Protein AF-A0AAD8W1W8-F1 (afdb_monomer_lite)

Organism: Lolium multiflorum (NCBI:txid4521)

Radius of gyration: 32.07 Å; chains: 1; bounding box: 78×78×79 Å

Foldseek 3Di:
DDDDFQALVVDDPVVSVVCVVVVNDRQFAPDPVSPHGRHPDDDDDDDPPDDPPDDPPDDPPVDPDDPPVVVVVVVVVVVVLVVLLVLQVLLLVVLLVQLVVLCPDPPRDPLSVVLNVQSVVLCVCNVPDRDHPSSVVSHDPSSLCCSVPPGLVVQLVVCLQVQAQDLPLCSCVSQSSCCSSPVADDPVCLVSNLVRCLVVLLPCSSPVVNLRRHDPVSLVVSCVVRVLVVLLVLLLPQDDAPDDRPDCSLLSNLSCCVSDQLVSSVVSCVVSVVLVNNLVNLVCLCPDPPNRDDLVSSLVRLVVSVVSHDPNNCVDPVSVVSSVVSNVVSVVSD

Secondary structure (DSSP, 8-state):
-PPPTT-GGGS-HHHHHHHHHTTPPTTS-SSTTS-S--S--------TTS-TTTT------SSPPPPHHHHHHHHHHHHHHHHHHHHHHHHHHHHHHHHHHHHHSTT--HHHHHHHHHHHHHTTHHHH---TTHHHHTS-HHHHHHIIIIIIHHHHHHHHHH----S-TTTTTTTGGGHHHH-S--HHHHHHHHHHHGGGTT-HHHHTTHHHHS-HHHHHHHIIIIIHHHHHHHHHH----SS-----HHHHHHHHGGGS-HHHHHHHHHHTTHHHHHHHHHHHHHH-SSSPPPHHHHHHHHHHHHHHS-HHHHT-HHHHHHHHHHHHHHHTT-

InterPro domains:
  IPR000467 G-patch domain [PF01585] (11-54)
  IPR000467 G-patch domain [PS50174] (11-57)
  IPR000467 G-patch domain [SM00443] (9-55)
  IPR022783 GCF, C-terminal [PF07842] (135-275)
  IPR045211 TFP11/STIP/Ntr1 [PTHR23329] (135-332)

Structure (mmCIF, N/CA/C/O backbone):
data_AF-A0AAD8W1W8-F1
#
_entry.id   AF-A0AAD8W1W8-F1
#
loop_
_atom_site.group_PDB
_atom_site.id
_atom_site.type_symbol
_atom_site.label_atom_id
_atom_site.label_alt_id
_atom_site.label_comp_id
_atom_site.label_asym_id
_atom_site.label_entity_id
_atom_site.label_seq_id
_atom_site.pdbx_PDB_ins_code
_atom_site.Cartn_x
_atom_site.Cartn_y
_atom_site.Cartn_z
_atom_site.occupancy
_atom_site.B_iso_or_equiv
_atom_site.auth_seq_id
_atom_site.auth_comp_id
_atom_site.auth_asym_id
_atom_site.auth_atom_id
_atom_site.pdbx_PDB_model_num
ATOM 1 N N . MET A 1 1 ? -29.643 -64.148 -19.780 1.00 45.59 1 MET A N 1
ATOM 2 C CA . MET A 1 1 ? -29.013 -62.848 -20.108 1.00 45.59 1 MET A CA 1
ATOM 3 C C . MET A 1 1 ? -29.050 -61.986 -18.861 1.00 45.59 1 MET A C 1
ATOM 5 O O . MET A 1 1 ? -30.098 -61.942 -18.231 1.00 45.59 1 MET A O 1
ATOM 9 N N . ALA A 1 2 ? -27.932 -61.370 -18.471 1.00 57.25 2 ALA A N 1
ATOM 10 C CA . ALA A 1 2 ? -27.938 -60.380 -17.394 1.00 57.25 2 ALA A CA 1
ATOM 11 C C . ALA A 1 2 ? -28.713 -59.127 -17.854 1.00 57.25 2 ALA A C 1
ATOM 13 O O . ALA A 1 2 ? -28.626 -58.786 -19.038 1.00 57.25 2 ALA A O 1
ATOM 14 N N . PRO A 1 3 ? -29.494 -58.472 -16.977 1.00 61.59 3 PRO A N 1
ATOM 15 C CA . PRO A 1 3 ? -30.209 -57.252 -17.335 1.00 61.59 3 PRO A CA 1
ATOM 16 C C . PRO A 1 3 ? -29.218 -56.141 -17.704 1.00 61.59 3 PRO A C 1
ATOM 18 O O . PRO A 1 3 ? -28.138 -56.042 -17.119 1.00 61.59 3 PRO A O 1
ATOM 21 N N . LEU A 1 4 ? -29.580 -55.318 -18.690 1.00 65.75 4 LEU A N 1
ATOM 22 C CA . LEU A 1 4 ? -28.751 -54.194 -19.126 1.00 65.75 4 LEU A CA 1
ATOM 23 C C . LEU A 1 4 ? -28.575 -53.180 -17.976 1.00 65.75 4 LEU A C 1
ATOM 25 O O . LEU A 1 4 ? -29.521 -52.967 -17.209 1.00 65.75 4 LEU A O 1
ATOM 29 N N . PRO A 1 5 ? -27.399 -52.535 -17.850 1.00 65.88 5 PRO A N 1
ATOM 30 C CA . PRO A 1 5 ? -27.193 -51.447 -16.898 1.00 65.88 5 PRO A CA 1
ATOM 31 C C . PRO A 1 5 ? -28.292 -50.386 -17.033 1.00 65.88 5 PRO A C 1
ATOM 33 O O . PRO A 1 5 ? -28.647 -49.998 -18.145 1.00 65.88 5 PRO A O 1
ATOM 36 N N . GLY A 1 6 ? -28.843 -49.920 -15.909 1.00 67.06 6 GLY A N 1
ATOM 37 C CA . GLY A 1 6 ? -29.923 -48.925 -15.903 1.00 67.06 6 GLY A CA 1
ATOM 38 C C . GLY A 1 6 ? -31.293 -49.452 -16.329 1.00 67.06 6 GLY A C 1
ATOM 39 O O . GLY A 1 6 ? -32.194 -48.648 -16.574 1.00 67.06 6 GLY A O 1
ATOM 40 N N . SER A 1 7 ? -31.461 -50.775 -16.437 1.00 76.81 7 SER A N 1
ATOM 41 C CA . SER A 1 7 ? -32.761 -51.386 -16.712 1.00 76.81 7 SER A CA 1
ATOM 42 C C . SER A 1 7 ? -33.675 -51.338 -15.491 1.00 76.81 7 SER A C 1
ATOM 44 O O . SER A 1 7 ? -33.270 -51.696 -14.383 1.00 76.81 7 SER A O 1
ATOM 46 N N . LEU A 1 8 ? -34.947 -50.998 -15.696 1.00 71.69 8 LEU A N 1
ATOM 47 C CA . LEU A 1 8 ? -35.960 -51.036 -14.638 1.00 71.69 8 LEU A CA 1
ATOM 48 C C . LEU A 1 8 ? -36.212 -52.469 -14.141 1.00 71.69 8 LEU A C 1
ATOM 50 O O . LEU A 1 8 ? -36.622 -52.652 -12.997 1.00 71.69 8 LEU A O 1
ATOM 54 N N . ALA A 1 9 ? -35.893 -53.480 -14.957 1.00 72.50 9 ALA A N 1
ATOM 55 C CA . ALA A 1 9 ? -35.969 -54.891 -14.586 1.00 72.50 9 ALA A CA 1
ATOM 56 C C . ALA A 1 9 ? -34.935 -55.299 -13.520 1.00 72.50 9 ALA A C 1
ATOM 58 O O . ALA A 1 9 ? -35.095 -56.332 -12.875 1.00 72.50 9 ALA A O 1
ATOM 59 N N . SER A 1 10 ? -33.883 -54.497 -13.320 1.00 67.62 10 SER A N 1
ATOM 60 C CA . SER A 1 10 ? -32.868 -54.736 -12.284 1.00 67.62 10 SER A CA 1
ATOM 61 C C . SER A 1 10 ? -33.254 -54.192 -10.900 1.00 67.62 10 SER A C 1
ATOM 63 O O . SER A 1 10 ? -32.508 -54.364 -9.940 1.00 67.62 10 SER A O 1
ATOM 65 N N . THR A 1 11 ? -34.409 -53.527 -10.785 1.00 71.19 11 THR A N 1
ATOM 66 C CA . THR A 1 11 ? -34.832 -52.772 -9.597 1.00 71.19 11 THR A CA 1
ATOM 67 C C . THR A 1 11 ? -36.188 -53.264 -9.070 1.00 71.19 11 THR A C 1
ATOM 69 O O . THR A 1 11 ? -36.954 -53.904 -9.787 1.00 71.19 11 THR A O 1
ATOM 72 N N . SER A 1 12 ? -36.514 -52.989 -7.799 1.00 83.00 12 SER A N 1
ATOM 73 C CA . SER A 1 12 ? -37.796 -53.413 -7.221 1.00 83.00 12 SER A CA 1
ATOM 74 C C . SER A 1 12 ? -39.002 -52.782 -7.949 1.00 83.00 12 SER A C 1
ATOM 76 O O . SER A 1 12 ? -38.926 -51.626 -8.383 1.00 83.00 12 SER A O 1
ATOM 78 N N . PRO A 1 13 ? -40.155 -53.478 -8.041 1.00 81.19 13 PRO A N 1
ATOM 79 C CA . PRO A 1 13 ? -41.330 -52.984 -8.771 1.00 81.19 13 PRO A CA 1
ATOM 80 C C . PRO A 1 13 ? -41.844 -51.616 -8.294 1.00 81.19 13 PRO A C 1
ATOM 82 O O . PRO A 1 13 ? -42.336 -50.816 -9.090 1.00 81.19 13 PRO A O 1
ATOM 85 N N . ALA A 1 14 ? -41.711 -51.325 -6.995 1.00 83.56 14 ALA A N 1
ATOM 86 C CA . ALA A 1 14 ? -42.110 -50.046 -6.413 1.00 83.56 14 ALA A CA 1
ATOM 87 C C . ALA A 1 14 ? -41.225 -48.889 -6.905 1.00 83.56 14 ALA A C 1
ATOM 89 O O . ALA A 1 14 ? -41.734 -47.843 -7.312 1.00 83.56 14 ALA A O 1
ATOM 90 N N . VAL A 1 15 ? -39.907 -49.096 -6.920 1.00 80.31 15 VAL A N 1
ATOM 91 C CA . VAL A 1 15 ? -38.943 -48.088 -7.375 1.00 80.31 15 VAL A CA 1
ATOM 92 C C . VAL A 1 15 ? -39.029 -47.918 -8.892 1.00 80.31 15 VAL A C 1
ATOM 94 O O . VAL A 1 15 ? -39.027 -46.787 -9.368 1.00 80.31 15 VAL A O 1
ATOM 97 N N . ALA A 1 16 ? -39.233 -48.997 -9.652 1.00 82.31 16 ALA A N 1
ATOM 98 C CA . ALA A 1 16 ? -39.434 -48.910 -11.097 1.00 82.31 16 ALA A CA 1
ATOM 99 C C . ALA A 1 16 ? -40.644 -48.028 -11.468 1.00 82.31 16 ALA A C 1
ATOM 101 O O . ALA A 1 16 ? -40.552 -47.166 -12.343 1.00 82.31 16 ALA A O 1
ATOM 102 N N . LYS A 1 17 ? -41.759 -48.174 -10.741 1.00 84.31 17 LYS A N 1
ATOM 103 C CA . LYS A 1 17 ? -42.963 -47.348 -10.923 1.00 84.31 17 LYS A CA 1
ATOM 104 C C . LYS A 1 17 ? -42.733 -45.879 -10.548 1.00 84.31 17 LYS A C 1
ATOM 106 O O . LYS A 1 17 ? -43.315 -44.988 -11.165 1.00 84.31 17 LYS A O 1
ATOM 111 N N . MET A 1 18 ? -41.893 -45.615 -9.546 1.00 85.50 18 MET A N 1
ATOM 112 C CA . MET A 1 18 ? -41.498 -44.256 -9.163 1.00 85.50 18 MET A CA 1
ATOM 113 C C . MET A 1 18 ? -40.629 -43.600 -10.243 1.00 85.50 18 MET A C 1
ATOM 115 O O . MET A 1 18 ? -40.918 -42.480 -10.656 1.00 85.50 18 MET A O 1
ATOM 119 N N . LEU A 1 19 ? -39.633 -44.320 -10.762 1.00 83.62 19 LEU A N 1
ATOM 120 C CA . LEU A 1 19 ? -38.743 -43.843 -11.822 1.00 83.62 19 LEU A CA 1
ATOM 121 C C . LEU A 1 19 ? -39.506 -43.515 -13.112 1.00 83.62 19 LEU A C 1
ATOM 123 O O . LEU A 1 19 ? -39.277 -42.467 -13.713 1.00 83.62 19 LEU A O 1
ATOM 127 N N . GLN A 1 20 ? -40.486 -44.343 -13.488 1.00 82.38 20 GLN A N 1
ATOM 128 C CA . GLN A 1 20 ? -41.371 -44.061 -14.624 1.00 82.38 20 GLN A CA 1
ATOM 129 C C . GLN A 1 20 ? -42.159 -42.757 -14.446 1.00 82.38 20 GLN A C 1
ATOM 131 O O . GLN A 1 20 ? -42.267 -41.971 -15.385 1.00 82.38 20 GLN A O 1
ATOM 136 N N . LYS A 1 21 ? -42.670 -42.483 -13.237 1.00 85.75 21 LYS A N 1
ATOM 137 C CA . LYS A 1 21 ? -43.362 -41.214 -12.946 1.00 85.75 21 LYS A CA 1
ATOM 138 C C . LYS A 1 21 ? -42.443 -40.000 -13.061 1.00 85.75 21 LYS A C 1
ATOM 140 O O . LYS A 1 21 ? -42.920 -38.900 -13.309 1.00 85.75 21 LYS A O 1
ATOM 145 N N . TRP A 1 22 ? -41.145 -40.196 -12.863 1.00 78.12 22 TRP A N 1
ATOM 146 C CA . TRP A 1 22 ? -40.137 -39.138 -12.868 1.00 78.12 22 TRP A CA 1
ATOM 147 C C . TRP A 1 22 ? -39.445 -39.016 -14.231 1.00 78.12 22 TRP A C 1
ATOM 149 O O . TRP A 1 22 ? -38.371 -38.434 -14.337 1.00 78.12 22 TRP A O 1
ATOM 159 N N . SER A 1 23 ? -40.078 -39.541 -15.289 1.00 79.06 23 SER A N 1
ATOM 160 C CA . SER A 1 23 ? -39.589 -39.479 -16.673 1.00 79.06 23 SER A CA 1
ATOM 161 C C . SER A 1 23 ? -38.192 -40.082 -16.869 1.00 79.06 23 SER A C 1
ATOM 163 O O . SER A 1 23 ? -37.462 -39.689 -17.781 1.00 79.06 23 SER A O 1
ATOM 165 N N . PHE A 1 24 ? -37.809 -41.047 -16.026 1.00 81.06 24 PHE A N 1
ATOM 166 C CA . PHE A 1 24 ? -36.557 -41.778 -16.183 1.00 81.06 24 PHE A CA 1
ATOM 167 C C . PHE A 1 24 ? -36.562 -42.578 -17.490 1.00 81.06 24 PHE A C 1
ATOM 169 O O . PHE A 1 24 ? -37.506 -43.323 -17.767 1.00 81.06 24 PHE A O 1
ATOM 176 N N . LYS A 1 25 ? -35.491 -42.452 -18.279 1.00 79.50 25 LYS A N 1
ATOM 177 C CA . LYS A 1 25 ? -35.293 -43.252 -19.491 1.00 79.50 25 LYS A CA 1
ATOM 178 C C . LYS A 1 25 ? -34.458 -44.477 -19.152 1.00 79.50 25 LYS A C 1
ATOM 180 O O . LYS A 1 25 ? -33.366 -44.350 -18.601 1.00 79.50 25 LYS A O 1
ATOM 185 N N . GLU A 1 26 ? -34.966 -45.651 -19.495 1.00 78.31 26 GLU A N 1
ATOM 186 C CA . GLU A 1 26 ? -34.259 -46.907 -19.264 1.00 78.31 26 GLU A CA 1
ATOM 187 C C . GLU A 1 26 ? -32.882 -46.893 -19.951 1.00 78.31 26 GLU A C 1
ATOM 189 O O . GLU A 1 26 ? -32.761 -46.477 -21.103 1.00 78.31 26 GLU A O 1
ATOM 194 N N . GLY A 1 27 ? -31.834 -47.271 -19.214 1.00 76.00 27 GLY A N 1
ATOM 195 C CA . GLY A 1 27 ? -30.443 -47.192 -19.676 1.00 76.00 27 GLY A CA 1
ATOM 196 C C . GLY A 1 27 ? -29.768 -45.818 -19.533 1.00 76.00 27 GLY A C 1
ATOM 197 O O . GLY A 1 27 ? -28.600 -45.688 -19.892 1.00 76.00 27 GLY A O 1
ATOM 198 N N . SER A 1 28 ? -30.453 -44.801 -18.995 1.00 76.44 28 SER A N 1
ATOM 199 C CA . SER A 1 28 ? -29.848 -43.500 -18.653 1.00 76.44 28 SER A CA 1
ATOM 200 C C . SER A 1 28 ? -29.550 -43.381 -17.155 1.00 76.44 28 SER A C 1
ATOM 202 O O . SER A 1 28 ? -30.054 -44.155 -16.346 1.00 76.44 28 SER A O 1
ATOM 204 N N . GLY A 1 29 ? -28.705 -42.429 -16.762 1.00 78.62 29 GLY A N 1
ATOM 205 C CA . GLY A 1 29 ? -28.426 -42.152 -15.356 1.00 78.62 29 GLY A CA 1
ATOM 206 C C . GLY A 1 29 ? -29.363 -41.103 -14.752 1.00 78.62 29 GLY A C 1
ATOM 207 O O . GLY A 1 29 ? -29.927 -40.284 -15.466 1.00 78.62 29 GLY A O 1
ATOM 208 N N . LEU A 1 30 ? -29.475 -41.053 -13.422 1.00 78.12 30 LEU A N 1
ATOM 209 C CA . LEU A 1 30 ? -30.409 -40.172 -12.688 1.00 78.12 30 LEU A CA 1
ATOM 210 C C . LEU A 1 30 ? -30.087 -38.656 -12.722 1.00 78.12 30 LEU A C 1
ATOM 212 O O . LEU A 1 30 ? -30.707 -37.878 -12.002 1.00 78.12 30 LEU A O 1
ATOM 216 N N . GLY A 1 31 ? -29.115 -38.212 -13.522 1.00 71.25 31 GLY A N 1
ATOM 217 C CA . GLY A 1 31 ? -28.766 -36.794 -13.648 1.00 71.25 31 GLY A CA 1
ATOM 218 C C . GLY A 1 31 ? -29.717 -36.025 -14.575 1.00 71.25 31 GLY A C 1
ATOM 219 O O . GLY A 1 31 ? -30.350 -36.611 -15.447 1.00 71.25 31 GLY A O 1
ATOM 220 N N . ALA A 1 32 ? -29.771 -34.693 -14.449 1.00 68.25 32 ALA A N 1
ATOM 221 C CA . ALA A 1 32 ? -30.655 -33.820 -15.244 1.00 68.25 32 ALA A CA 1
ATOM 222 C C . ALA A 1 32 ? -30.501 -33.944 -16.781 1.00 68.25 32 ALA A C 1
ATOM 224 O O . ALA A 1 32 ? -31.397 -33.570 -17.531 1.00 68.25 32 ALA A O 1
ATOM 225 N N . ARG A 1 33 ? -29.363 -34.460 -17.255 1.00 70.56 33 ARG A N 1
ATOM 226 C CA . ARG A 1 33 ? -29.030 -34.750 -18.660 1.00 70.56 33 ARG A CA 1
ATOM 227 C C . ARG A 1 33 ? -28.783 -36.248 -18.910 1.00 70.56 33 ARG A C 1
ATOM 229 O O . ARG A 1 33 ? -28.186 -36.604 -19.919 1.00 70.56 33 ARG A O 1
ATOM 236 N N . GLY A 1 34 ? -29.193 -37.127 -17.995 1.00 72.25 34 GLY A N 1
ATOM 237 C CA . GLY A 1 34 ? -28.946 -38.570 -18.087 1.00 72.25 34 GLY A CA 1
ATOM 238 C C . GLY A 1 34 ? -27.555 -39.021 -17.618 1.00 72.25 34 GLY A C 1
ATOM 239 O O . GLY A 1 34 ? -27.188 -40.168 -17.847 1.00 72.25 34 GLY A O 1
ATOM 240 N N . GLN A 1 35 ? -26.777 -38.147 -16.968 1.00 72.50 35 GLN A N 1
ATOM 241 C CA . GLN A 1 35 ? -25.350 -38.341 -16.648 1.00 72.50 35 GLN A CA 1
ATOM 242 C C . GLN A 1 35 ? -25.048 -39.131 -15.356 1.00 72.50 35 GLN A C 1
ATOM 244 O O . GLN A 1 35 ? -23.919 -39.126 -14.877 1.00 72.50 35 GLN A O 1
ATOM 249 N N . GLY A 1 36 ? -26.052 -39.750 -14.736 1.00 71.94 36 GLY A N 1
ATOM 250 C CA . GLY A 1 36 ? -25.865 -40.533 -13.504 1.00 71.94 36 GLY A CA 1
ATOM 251 C C . GLY A 1 36 ? -25.223 -41.909 -13.737 1.00 71.94 36 GLY A C 1
ATOM 252 O O . GLY A 1 36 ? -25.147 -42.394 -14.861 1.00 71.94 36 GLY A O 1
ATOM 253 N N . ILE A 1 37 ? -24.794 -42.564 -12.657 1.00 68.38 37 ILE A N 1
ATOM 254 C CA . ILE A 1 37 ? -24.179 -43.897 -12.708 1.00 68.38 37 ILE A CA 1
ATOM 255 C C . ILE A 1 37 ? -25.241 -44.940 -13.083 1.00 68.38 37 ILE A C 1
ATOM 257 O O . ILE A 1 37 ? -26.233 -45.111 -12.379 1.00 68.38 37 ILE A O 1
ATOM 261 N N . VAL A 1 38 ? -25.023 -45.623 -14.205 1.00 70.69 38 VAL A N 1
ATOM 262 C CA . VAL A 1 38 ? -25.969 -46.591 -14.791 1.00 70.69 38 VAL A CA 1
ATOM 263 C C . VAL A 1 38 ? -25.606 -48.036 -14.421 1.00 70.69 38 VAL A C 1
ATOM 265 O O . VAL A 1 38 ? -26.474 -48.899 -14.283 1.00 70.69 38 VAL A O 1
ATOM 268 N N . ALA A 1 39 ? -24.312 -48.304 -14.244 1.00 68.94 39 ALA A N 1
ATOM 269 C CA . ALA A 1 39 ? -23.793 -49.600 -13.834 1.00 68.94 39 ALA A CA 1
ATOM 270 C C . ALA A 1 39 ? -23.542 -49.617 -12.315 1.00 68.94 39 ALA A C 1
ATOM 272 O O . ALA A 1 39 ? -22.957 -48.664 -11.802 1.00 68.94 39 ALA A O 1
ATOM 273 N N . PRO A 1 40 ? -23.935 -50.678 -11.588 1.00 63.75 40 PRO A N 1
ATOM 274 C CA . PRO A 1 40 ? -23.619 -50.812 -10.170 1.00 63.75 40 PRO A CA 1
ATOM 275 C C . PRO A 1 40 ? -22.112 -50.688 -9.933 1.00 63.75 40 PRO A C 1
ATOM 277 O O . PRO A 1 40 ? -21.320 -51.316 -10.641 1.00 63.75 40 PRO A O 1
ATOM 280 N N . VAL A 1 41 ? -21.723 -49.890 -8.937 1.00 61.03 41 VAL A N 1
ATOM 281 C CA . VAL A 1 41 ? -20.317 -49.744 -8.548 1.00 61.03 41 VAL A CA 1
ATOM 282 C C . VAL A 1 41 ? -19.831 -51.095 -8.041 1.00 61.03 41 VAL A C 1
ATOM 284 O O . VAL A 1 41 ? -20.339 -51.612 -7.046 1.00 61.03 41 VAL A O 1
ATOM 287 N N . GLN A 1 42 ? -18.876 -51.685 -8.754 1.00 58.56 42 GLN A N 1
ATOM 288 C CA . GLN A 1 42 ? -18.268 -52.938 -8.333 1.00 58.56 42 GLN A CA 1
ATOM 289 C C . GLN A 1 42 ? -17.290 -52.644 -7.191 1.00 58.56 42 GLN A C 1
ATOM 291 O O . GLN A 1 42 ? -16.418 -51.787 -7.359 1.00 58.56 42 GLN A O 1
ATOM 296 N N . PRO A 1 43 ? -17.419 -53.310 -6.031 1.00 53.00 43 PRO A N 1
ATOM 297 C CA . PRO A 1 43 ? -16.464 -53.145 -4.951 1.00 53.00 43 PRO A CA 1
ATOM 298 C C . PRO A 1 43 ? -15.110 -53.713 -5.386 1.00 53.00 43 PRO A C 1
ATOM 300 O O . PRO A 1 43 ? -14.965 -54.914 -5.612 1.00 53.00 43 PRO A O 1
ATOM 303 N N . THR A 1 44 ? -14.107 -52.847 -5.502 1.00 55.00 44 THR A N 1
ATOM 304 C CA . THR A 1 44 ? -12.720 -53.269 -5.706 1.00 55.00 44 THR A CA 1
ATOM 305 C C . THR A 1 44 ? -12.172 -53.769 -4.375 1.00 55.00 44 THR A C 1
ATOM 307 O O . THR A 1 44 ? -12.056 -52.999 -3.422 1.00 55.00 44 THR A O 1
ATOM 310 N N . LEU A 1 45 ? -11.834 -55.057 -4.296 1.00 52.97 45 LEU A N 1
ATOM 311 C CA . LEU A 1 45 ? -11.128 -55.606 -3.139 1.00 52.97 45 LEU A CA 1
ATOM 312 C C . LEU A 1 45 ? -9.726 -54.991 -3.079 1.00 52.97 45 LEU A C 1
ATOM 314 O O . LEU A 1 45 ? -8.900 -55.221 -3.962 1.00 52.97 45 LEU A O 1
ATOM 318 N N . LEU A 1 46 ? -9.467 -54.199 -2.041 1.00 54.12 46 LEU A N 1
ATOM 319 C CA . LEU A 1 46 ? -8.120 -53.739 -1.716 1.00 54.12 46 LEU A CA 1
ATOM 320 C C . LEU A 1 46 ? -7.335 -54.868 -1.032 1.00 54.12 46 LEU A C 1
ATOM 322 O O . LEU A 1 46 ? -7.913 -55.789 -0.452 1.00 54.12 46 LEU A O 1
ATOM 326 N N . HIS A 1 47 ? -6.005 -54.805 -1.133 1.00 54.59 47 HIS A N 1
ATOM 327 C CA . HIS A 1 47 ? -5.093 -55.800 -0.567 1.00 54.59 47 HIS A CA 1
ATOM 328 C C . HIS A 1 47 ? -5.381 -55.995 0.941 1.00 54.59 47 HIS A C 1
ATOM 330 O O . HIS A 1 47 ? -5.503 -55.004 1.662 1.00 54.59 47 HIS A O 1
ATOM 336 N N . PRO A 1 48 ? -5.479 -57.238 1.451 1.00 55.66 48 PRO A N 1
ATOM 337 C CA . PRO A 1 48 ? -6.069 -57.531 2.767 1.00 55.66 48 PRO A CA 1
ATOM 338 C C . PRO A 1 48 ? -5.311 -56.975 3.987 1.00 55.66 48 PRO A C 1
ATOM 340 O O . PRO A 1 48 ? -5.806 -57.069 5.105 1.00 55.66 48 PRO A O 1
ATOM 343 N N . THR A 1 49 ? -4.118 -56.410 3.804 1.00 56.31 49 THR A N 1
ATOM 344 C CA . THR A 1 49 ? -3.216 -55.965 4.881 1.00 56.31 49 THR A CA 1
ATOM 345 C C . THR A 1 49 ? -3.039 -54.448 4.954 1.00 56.31 49 THR A C 1
ATOM 347 O O . THR A 1 49 ? -2.202 -53.963 5.715 1.00 56.31 49 THR A O 1
ATOM 350 N N . THR A 1 50 ? -3.800 -53.681 4.175 1.00 59.91 50 THR A N 1
ATOM 351 C CA . THR A 1 50 ? -3.593 -52.240 4.009 1.00 59.91 50 THR A CA 1
ATOM 352 C C . THR A 1 50 ? -4.793 -51.470 4.565 1.00 59.91 50 THR A C 1
ATOM 354 O O . THR A 1 50 ? -5.928 -51.695 4.156 1.00 59.91 50 THR A O 1
ATOM 357 N N . GLY A 1 51 ? -4.552 -50.601 5.555 1.00 55.75 51 GLY A N 1
ATOM 358 C CA . GLY A 1 51 ? -5.602 -49.824 6.222 1.00 55.75 51 GLY A CA 1
ATOM 359 C C . GLY A 1 51 ? -6.289 -48.828 5.283 1.00 55.75 51 GLY A C 1
ATOM 360 O O . GLY A 1 51 ? -5.693 -48.387 4.304 1.00 55.75 51 GLY A O 1
ATOM 361 N N . ILE A 1 52 ? -7.521 -48.435 5.624 1.00 56.12 52 ILE A N 1
ATOM 362 C CA . ILE A 1 52 ? -8.440 -47.624 4.794 1.00 56.12 52 ILE A CA 1
ATOM 363 C C . ILE A 1 52 ? -7.843 -46.269 4.332 1.00 56.12 52 ILE A C 1
ATOM 365 O O . ILE A 1 52 ? -8.356 -45.682 3.390 1.00 56.12 52 ILE A O 1
ATOM 369 N N . GLY A 1 53 ? -6.733 -45.798 4.916 1.00 50.56 53 GLY A N 1
ATOM 370 C CA . GLY A 1 53 ? -6.051 -44.552 4.529 1.00 50.56 53 GLY A CA 1
ATOM 371 C C . GLY A 1 53 ? -4.717 -44.696 3.778 1.00 50.56 53 GLY A C 1
ATOM 372 O O . GLY A 1 53 ? -4.098 -43.683 3.461 1.00 50.56 53 GLY A O 1
ATOM 373 N N . TYR A 1 54 ? -4.217 -45.907 3.506 1.00 40.25 54 TYR A N 1
ATOM 374 C CA . TYR A 1 54 ? -2.918 -46.067 2.838 1.00 40.25 54 TYR A CA 1
ATOM 375 C C . TYR A 1 54 ? -3.106 -46.124 1.318 1.00 40.25 54 TYR A C 1
ATOM 377 O O . TYR A 1 54 ? -3.387 -47.172 0.740 1.00 40.25 54 TYR A O 1
ATOM 385 N N . GLY A 1 55 ? -2.951 -44.961 0.681 1.00 49.09 55 GLY A N 1
ATOM 386 C CA . GLY A 1 55 ? -2.969 -44.818 -0.774 1.00 49.09 55 GLY A CA 1
ATOM 387 C C . GLY A 1 55 ? -4.311 -44.393 -1.367 1.00 49.09 55 GLY A C 1
ATOM 388 O O . GLY A 1 55 ? -4.645 -44.858 -2.457 1.00 49.09 55 GLY A O 1
ATOM 389 N N . GLU A 1 56 ? -5.063 -43.505 -0.702 1.00 46.12 56 GLU A N 1
ATOM 390 C CA . GLU A 1 56 ? -6.177 -42.787 -1.339 1.00 46.12 56 GLU A CA 1
ATOM 391 C C . GLU A 1 56 ? -5.659 -42.011 -2.563 1.00 46.12 56 GLU A C 1
ATOM 393 O O . GLU A 1 56 ? -5.258 -40.852 -2.491 1.00 46.12 56 GLU A O 1
ATOM 398 N N . ARG A 1 57 ? -5.692 -42.650 -3.736 1.00 47.66 57 ARG A N 1
ATOM 399 C CA . ARG A 1 57 ? -6.021 -41.910 -4.949 1.00 47.66 57 ARG A CA 1
ATOM 400 C C . ARG A 1 57 ? -7.455 -41.449 -4.751 1.00 47.66 57 ARG A C 1
ATOM 402 O O . ARG A 1 57 ? -8.341 -42.279 -4.544 1.00 47.66 57 ARG A O 1
ATOM 409 N N . SER A 1 58 ? -7.645 -40.135 -4.761 1.00 46.91 58 SER A N 1
ATOM 410 C CA . SER A 1 58 ? -8.950 -39.487 -4.749 1.00 46.91 58 SER A CA 1
ATOM 411 C C . SER A 1 58 ? -9.908 -40.239 -5.673 1.00 46.91 58 SER A C 1
ATOM 413 O O . SER A 1 58 ? -9.565 -40.566 -6.812 1.00 46.91 58 SER A O 1
ATOM 415 N N . TYR A 1 59 ? -11.102 -40.558 -5.169 1.00 51.22 59 TYR A N 1
ATOM 416 C CA . TYR A 1 59 ? -12.161 -41.146 -5.982 1.00 51.22 59 TYR A CA 1
ATOM 417 C C . TYR A 1 59 ? -12.370 -40.268 -7.219 1.00 51.22 59 TYR A C 1
ATOM 419 O O . TYR A 1 59 ? -12.820 -39.128 -7.106 1.00 51.22 59 TYR A O 1
ATOM 427 N N . GLN A 1 60 ? -12.036 -40.798 -8.396 1.00 45.75 60 GLN A N 1
ATOM 428 C CA . GLN A 1 60 ? -12.196 -40.102 -9.665 1.00 45.75 60 GLN A CA 1
ATOM 429 C C . GLN A 1 60 ? -13.689 -40.105 -10.018 1.00 45.75 60 GLN A C 1
ATOM 431 O O . GLN A 1 60 ? -14.206 -40.980 -10.706 1.00 45.75 60 GLN A O 1
ATOM 436 N N . ASN A 1 61 ? -14.412 -39.135 -9.472 1.00 53.34 61 ASN A N 1
ATOM 437 C CA . ASN A 1 61 ? -15.864 -38.962 -9.550 1.00 53.34 61 ASN A CA 1
ATOM 438 C C . ASN A 1 61 ? -16.364 -38.490 -10.933 1.00 53.34 61 ASN A C 1
ATOM 440 O O . ASN A 1 61 ? -17.498 -38.032 -11.052 1.00 53.34 61 ASN A O 1
ATOM 444 N N . GLY A 1 62 ? -15.538 -38.587 -11.984 1.00 52.56 62 GLY A N 1
ATOM 445 C CA . GLY A 1 62 ? -15.869 -38.151 -13.347 1.00 52.56 62 GLY A CA 1
ATOM 446 C C . GLY A 1 62 ? -16.092 -36.640 -13.493 1.00 52.56 62 GLY A C 1
ATOM 447 O O . GLY A 1 62 ? -16.405 -36.169 -14.584 1.00 52.56 62 GLY A O 1
ATOM 448 N N . LEU A 1 63 ? -15.928 -35.879 -12.409 1.00 48.66 63 LEU A N 1
ATOM 449 C CA . LEU A 1 63 ? -15.848 -34.428 -12.426 1.00 48.66 63 LEU A CA 1
ATOM 450 C C . LEU A 1 63 ? -14.394 -34.050 -12.734 1.00 48.66 63 LEU A C 1
ATOM 452 O O . LEU A 1 63 ? -13.484 -34.722 -12.243 1.00 48.66 63 LEU A O 1
ATOM 456 N N . PRO A 1 64 ? -14.148 -33.016 -13.554 1.00 52.84 64 PRO A N 1
ATOM 457 C CA . PRO A 1 64 ? -12.791 -32.534 -13.757 1.00 52.84 64 PRO A CA 1
ATOM 458 C C . PRO A 1 64 ? -12.200 -32.139 -12.400 1.00 52.84 64 PRO A C 1
ATOM 460 O O . PRO A 1 64 ? -12.854 -31.430 -11.627 1.00 52.84 64 PRO A O 1
ATOM 463 N N . ASP A 1 65 ? -10.976 -32.597 -12.115 1.00 58.41 65 ASP A N 1
ATOM 464 C CA . ASP A 1 65 ? -10.193 -32.065 -11.000 1.00 58.41 65 ASP A CA 1
ATOM 465 C C . ASP A 1 65 ? -10.188 -30.540 -11.120 1.00 58.41 65 ASP A C 1
ATOM 467 O O . ASP A 1 65 ? -9.999 -29.990 -12.213 1.00 58.41 65 ASP A O 1
ATOM 471 N N . LYS A 1 66 ? -10.465 -29.843 -10.012 1.00 53.84 66 LYS A N 1
ATOM 472 C CA . LYS A 1 66 ? -10.440 -28.376 -10.009 1.00 53.84 66 LYS A CA 1
ATOM 473 C C . LYS A 1 66 ? -9.069 -27.942 -10.525 1.00 53.84 66 LYS A C 1
ATOM 475 O O . LYS A 1 66 ? -8.049 -28.430 -10.044 1.00 53.84 66 LYS A O 1
ATOM 480 N N . THR A 1 67 ? -9.047 -27.049 -11.511 1.00 56.31 67 THR A N 1
ATOM 481 C CA . THR A 1 67 ? -7.794 -26.563 -12.092 1.00 56.31 67 THR A CA 1
ATOM 482 C C . THR A 1 67 ? -6.902 -25.957 -10.996 1.00 56.31 67 THR A C 1
ATOM 484 O O . THR A 1 67 ? -7.429 -25.330 -10.071 1.00 56.31 67 THR A O 1
ATOM 487 N N . PRO A 1 68 ? -5.563 -26.096 -11.083 1.00 64.25 68 PRO A N 1
ATOM 488 C CA . PRO A 1 68 ? -4.633 -25.597 -10.061 1.00 64.25 68 PRO A CA 1
ATOM 489 C C . PRO A 1 68 ? -4.844 -24.119 -9.692 1.00 64.25 68 PRO A C 1
ATOM 491 O O . PRO A 1 68 ? -4.740 -23.754 -8.525 1.00 64.25 68 PRO A O 1
ATOM 494 N N . VAL A 1 69 ? -5.236 -23.290 -10.669 1.00 63.94 69 VAL A N 1
ATOM 495 C CA . VAL A 1 69 ? -5.558 -21.862 -10.491 1.00 63.94 69 VAL A CA 1
ATOM 496 C C . VAL A 1 69 ? -6.713 -21.652 -9.507 1.00 63.94 69 VAL A C 1
ATOM 498 O O . VAL A 1 69 ? -6.616 -20.826 -8.606 1.00 63.94 69 VAL A O 1
ATOM 501 N N . VAL A 1 70 ? -7.783 -22.447 -9.614 1.00 70.88 70 VAL A N 1
ATOM 502 C CA . VAL A 1 70 ? -8.947 -22.340 -8.722 1.00 70.88 70 VAL A CA 1
ATOM 503 C C . VAL A 1 70 ? -8.557 -22.726 -7.297 1.00 70.88 70 VAL A C 1
ATOM 505 O O . VAL A 1 70 ? -8.986 -22.080 -6.346 1.00 70.88 70 VAL A O 1
ATOM 508 N N . GLN A 1 71 ? -7.728 -23.757 -7.124 1.00 75.56 71 GLN A N 1
ATOM 509 C CA . GLN A 1 71 ? -7.273 -24.176 -5.797 1.00 75.56 71 GLN A CA 1
ATOM 510 C C . GLN A 1 71 ? -6.417 -23.102 -5.111 1.00 75.56 71 GLN A C 1
ATOM 512 O O . GLN A 1 71 ? -6.555 -22.896 -3.905 1.00 75.56 71 GLN A O 1
ATOM 517 N N . GLU A 1 72 ? -5.576 -22.407 -5.875 1.00 80.31 72 GLU A N 1
ATOM 518 C CA . GLU A 1 72 ? -4.719 -21.344 -5.357 1.00 80.31 72 GLU A CA 1
ATOM 519 C C . GLU A 1 72 ? -5.502 -20.081 -4.989 1.00 80.31 72 GLU A C 1
ATOM 521 O O . GLU A 1 72 ? -5.317 -19.528 -3.907 1.00 80.31 72 GLU A O 1
ATOM 526 N N . GLU A 1 73 ? -6.470 -19.679 -5.817 1.00 83.81 73 GLU A N 1
ATOM 527 C CA . GLU A 1 73 ? -7.389 -18.587 -5.479 1.00 83.81 73 GLU A CA 1
ATOM 528 C C . GLU A 1 73 ? -8.189 -18.876 -4.202 1.00 83.81 73 GLU A C 1
ATOM 530 O O . GLU A 1 73 ? -8.376 -17.986 -3.368 1.00 83.81 73 GLU A O 1
ATOM 535 N N . TRP A 1 74 ? -8.654 -20.118 -4.027 1.00 81.50 74 TRP A N 1
ATOM 536 C CA . TRP A 1 74 ? -9.326 -20.539 -2.797 1.00 81.50 74 TRP A CA 1
ATOM 537 C C . TRP A 1 74 ? -8.399 -20.458 -1.586 1.00 81.50 74 TRP A C 1
ATOM 539 O O . TRP A 1 74 ? -8.807 -19.898 -0.570 1.00 81.50 74 TRP A O 1
ATOM 549 N N . ARG A 1 75 ? -7.161 -20.961 -1.692 1.00 84.25 75 ARG A N 1
ATOM 550 C CA . ARG A 1 75 ? -6.152 -20.845 -0.626 1.00 84.25 75 ARG A CA 1
ATOM 551 C C . ARG A 1 75 ? -5.923 -19.392 -0.231 1.00 84.25 75 ARG A C 1
ATOM 553 O O . ARG A 1 75 ? -6.099 -19.058 0.937 1.00 84.25 75 ARG A O 1
ATOM 560 N N . ARG A 1 76 ? -5.657 -18.522 -1.210 1.00 86.31 76 ARG A N 1
ATOM 561 C CA . ARG A 1 76 ? -5.436 -17.088 -0.988 1.00 86.31 76 ARG A CA 1
ATOM 562 C C . ARG A 1 76 ? -6.608 -16.436 -0.256 1.00 86.31 76 ARG A C 1
ATOM 564 O O . ARG A 1 76 ? -6.406 -15.664 0.673 1.00 86.31 76 ARG A O 1
ATOM 571 N N . ARG A 1 77 ? -7.845 -16.758 -0.650 1.00 86.56 77 ARG A N 1
ATOM 572 C CA . ARG A 1 77 ? -9.053 -16.252 0.024 1.00 86.56 77 ARG A CA 1
ATOM 573 C C . ARG A 1 77 ? -9.176 -16.764 1.456 1.00 86.56 77 ARG A C 1
ATOM 575 O O . ARG A 1 77 ? -9.542 -15.994 2.334 1.00 86.56 77 ARG A O 1
ATOM 582 N N . CYS A 1 78 ? -8.893 -18.042 1.701 1.00 86.56 78 CYS A N 1
ATOM 583 C CA . CYS A 1 78 ? -8.929 -18.609 3.049 1.00 86.56 78 CYS A CA 1
ATOM 584 C C . CYS A 1 78 ? -7.880 -17.969 3.966 1.00 86.56 78 CYS A C 1
ATOM 586 O O . CYS A 1 78 ? -8.196 -17.645 5.108 1.00 86.56 78 CYS A O 1
ATOM 588 N N . GLU A 1 79 ? -6.663 -17.763 3.468 1.00 89.31 79 GLU A N 1
ATOM 589 C CA . GLU A 1 79 ? -5.595 -17.083 4.205 1.00 89.31 79 GLU A CA 1
ATOM 590 C C . GLU A 1 79 ? -5.963 -15.634 4.522 1.00 89.31 79 GLU A C 1
ATOM 592 O O . GLU A 1 79 ? -5.794 -15.196 5.657 1.00 89.31 79 GLU A O 1
ATOM 597 N N . GLU A 1 80 ? -6.526 -14.911 3.555 1.00 88.25 80 GLU A N 1
ATOM 598 C CA . GLU A 1 80 ? -6.972 -13.533 3.756 1.00 88.25 80 GLU A CA 1
ATOM 599 C C . GLU A 1 80 ? -8.078 -13.440 4.811 1.00 88.25 80 GLU A C 1
ATOM 601 O O . GLU A 1 80 ? -8.000 -12.636 5.737 1.00 88.25 80 GLU A O 1
ATOM 606 N N . LEU A 1 81 ? -9.074 -14.327 4.744 1.00 87.44 81 LEU A N 1
ATOM 607 C CA . LEU A 1 81 ? -10.127 -14.396 5.758 1.00 87.44 81 LEU A CA 1
ATOM 608 C C . LEU A 1 81 ? -9.563 -14.697 7.150 1.00 87.44 81 LEU A C 1
ATOM 610 O O . LEU A 1 81 ? -9.994 -14.087 8.126 1.00 87.44 81 LEU A O 1
ATOM 614 N N . ALA A 1 82 ? -8.592 -15.608 7.255 1.00 88.31 82 ALA A N 1
ATOM 615 C CA . ALA A 1 82 ? -7.937 -15.906 8.524 1.00 88.31 82 ALA A CA 1
ATOM 616 C C . ALA A 1 82 ? -7.184 -14.685 9.079 1.00 88.31 82 ALA A C 1
ATOM 618 O O . ALA A 1 82 ? -7.290 -14.401 10.270 1.00 88.31 82 ALA A O 1
ATOM 619 N N . ARG A 1 83 ? -6.481 -13.931 8.221 1.00 89.31 83 ARG A N 1
ATOM 620 C CA . ARG A 1 83 ? -5.786 -12.690 8.604 1.00 89.31 83 ARG A CA 1
ATOM 621 C C . ARG A 1 83 ? -6.752 -11.624 9.111 1.00 89.31 83 ARG A C 1
ATOM 623 O O . ARG A 1 83 ? -6.483 -11.022 10.146 1.00 89.31 83 ARG A O 1
ATOM 630 N N . VAL A 1 84 ? -7.869 -11.413 8.414 1.00 89.44 84 VAL A N 1
ATOM 631 C CA . VAL A 1 84 ? -8.898 -10.442 8.817 1.00 89.44 84 VAL A CA 1
ATOM 632 C C . VAL A 1 84 ? -9.498 -10.817 10.170 1.00 89.44 84 VAL A C 1
ATOM 634 O O . VAL A 1 84 ? -9.590 -9.972 11.055 1.00 89.44 84 VAL A O 1
ATOM 637 N N . LEU A 1 85 ? -9.860 -12.088 10.361 1.00 89.31 85 LEU A N 1
ATOM 638 C CA . LEU A 1 85 ? -10.419 -12.564 11.627 1.00 89.31 85 LEU A CA 1
ATOM 639 C C . LEU A 1 85 ? -9.435 -12.413 12.790 1.00 89.31 85 LEU A C 1
ATOM 641 O O . LEU A 1 85 ? -9.839 -11.973 13.863 1.00 89.31 85 LEU A O 1
ATOM 645 N N . GLN A 1 86 ? -8.157 -12.732 12.571 1.00 90.12 86 GLN A N 1
ATOM 646 C CA . GLN A 1 86 ? -7.120 -12.530 13.582 1.00 90.12 86 GLN A CA 1
ATOM 647 C C . GLN A 1 86 ? -6.988 -11.050 13.947 1.00 90.12 86 GLN A C 1
ATOM 649 O O . GLN A 1 86 ? -6.928 -10.706 15.121 1.00 90.12 86 GLN A O 1
ATOM 654 N N . LEU A 1 87 ? -6.990 -10.166 12.946 1.00 90.88 87 LEU A N 1
ATOM 655 C CA . LEU A 1 87 ? -6.877 -8.730 13.173 1.00 90.88 87 LEU A CA 1
ATOM 656 C C . LEU A 1 87 ? -8.061 -8.180 13.980 1.00 90.88 87 LEU A C 1
ATOM 658 O O . LEU A 1 87 ? -7.878 -7.312 14.828 1.00 90.88 87 LEU A O 1
ATOM 662 N N . GLU A 1 88 ? -9.270 -8.684 13.733 1.00 92.69 88 GLU A N 1
ATOM 663 C CA . GLU A 1 88 ? -10.461 -8.328 14.507 1.00 92.69 88 GLU A CA 1
ATOM 664 C C . GLU A 1 88 ? -10.396 -8.801 15.955 1.00 92.69 88 GLU A C 1
ATOM 666 O O . GLU A 1 88 ? -10.766 -8.049 16.858 1.00 92.69 88 GLU A O 1
ATOM 671 N N . GLU A 1 89 ? -9.921 -10.023 16.180 1.00 91.69 89 GLU A N 1
ATOM 672 C CA . GLU A 1 89 ? -9.732 -10.569 17.521 1.00 91.69 89 GLU A CA 1
ATOM 673 C C . GLU A 1 89 ? -8.673 -9.767 18.293 1.00 91.69 89 GLU A C 1
ATOM 675 O O . GLU A 1 89 ? -8.927 -9.337 19.419 1.00 91.69 89 GLU A O 1
ATOM 680 N N . ASP A 1 90 ? -7.536 -9.467 17.659 1.00 93.56 90 ASP A N 1
ATOM 681 C CA . ASP A 1 90 ? -6.477 -8.630 18.229 1.00 93.56 90 ASP A CA 1
ATOM 682 C C . ASP A 1 90 ? -6.994 -7.221 18.564 1.00 93.56 90 ASP A C 1
ATOM 684 O O . ASP A 1 90 ? -6.710 -6.689 19.640 1.00 93.56 90 ASP A O 1
ATOM 688 N N . CYS A 1 91 ? -7.786 -6.623 17.667 1.00 95.25 91 CYS A N 1
ATOM 689 C CA . CYS A 1 91 ? -8.421 -5.322 17.873 1.00 95.25 91 CYS A CA 1
ATOM 690 C C . CYS A 1 91 ? -9.341 -5.338 19.097 1.00 95.25 91 CYS A C 1
ATOM 692 O O . CYS A 1 91 ? -9.204 -4.505 19.992 1.00 95.25 91 CYS A O 1
ATOM 694 N N . CYS A 1 92 ? -10.241 -6.323 19.167 1.00 94.75 92 CYS A N 1
ATOM 695 C CA . CYS A 1 92 ? -11.176 -6.478 20.275 1.00 94.75 92 CYS A CA 1
ATOM 696 C C . CYS A 1 92 ? -10.442 -6.680 21.608 1.00 94.75 92 CYS A C 1
ATOM 698 O O . CYS A 1 92 ? -10.798 -6.052 22.606 1.00 94.75 92 CYS A O 1
ATOM 700 N N . ASN A 1 93 ? -9.413 -7.530 21.630 1.00 94.81 93 ASN A N 1
ATOM 701 C CA . ASN A 1 93 ? -8.627 -7.802 22.831 1.00 94.81 93 ASN A CA 1
ATOM 702 C C . ASN A 1 93 ? -7.910 -6.543 23.328 1.00 94.81 93 ASN A C 1
ATOM 704 O O . ASN A 1 93 ? -8.042 -6.198 24.500 1.00 94.81 93 ASN A O 1
ATOM 708 N N . LYS A 1 94 ? -7.255 -5.789 22.438 1.00 95.69 94 LYS A N 1
ATOM 709 C CA . LYS A 1 94 ? -6.611 -4.524 22.818 1.00 95.69 94 LYS A CA 1
ATOM 710 C C . LYS A 1 94 ? -7.608 -3.457 23.264 1.00 95.69 94 LYS A C 1
ATOM 712 O O . LYS A 1 94 ? -7.317 -2.696 24.181 1.00 95.69 94 LYS A O 1
ATOM 717 N N . THR A 1 95 ? -8.794 -3.388 22.657 1.00 96.19 95 THR A N 1
ATOM 718 C CA . THR A 1 95 ? -9.862 -2.497 23.139 1.00 96.19 95 THR A CA 1
ATOM 719 C C . THR A 1 95 ? -10.304 -2.876 24.554 1.00 96.19 95 THR A C 1
ATOM 721 O O . THR A 1 95 ? -10.504 -1.990 25.380 1.00 96.19 95 THR A O 1
ATOM 724 N N . LEU A 1 96 ? -10.442 -4.173 24.853 1.00 95.69 96 LEU A N 1
ATOM 725 C CA . LEU A 1 96 ? -10.785 -4.648 26.196 1.00 95.69 96 LEU A CA 1
ATOM 726 C C . LEU A 1 96 ? -9.702 -4.329 27.225 1.00 95.69 96 LEU A C 1
ATOM 728 O O . LEU A 1 96 ? -10.049 -3.961 28.341 1.00 95.69 96 LEU A O 1
ATOM 732 N N . GLU A 1 97 ? -8.429 -4.484 26.866 1.00 95.81 97 GLU A N 1
ATOM 733 C CA . GLU A 1 97 ? -7.297 -4.114 27.723 1.00 95.81 97 GLU A CA 1
ATOM 734 C C . GLU A 1 97 ? -7.363 -2.628 28.088 1.00 95.81 97 GLU A C 1
ATOM 736 O O . GLU A 1 97 ? -7.483 -2.305 29.264 1.00 95.81 97 GLU A O 1
ATOM 741 N N . LEU A 1 98 ? -7.449 -1.735 27.094 1.00 95.38 98 LEU A N 1
ATOM 742 C CA . LEU A 1 98 ? -7.536 -0.292 27.348 1.00 95.38 98 LEU A CA 1
ATOM 743 C C . LEU A 1 98 ? -8.760 0.094 28.190 1.00 95.38 98 LEU A C 1
ATOM 745 O O . LEU A 1 98 ? -8.654 0.913 29.096 1.00 95.38 98 LEU A O 1
ATOM 749 N N . LEU A 1 99 ? -9.929 -0.488 27.909 1.00 95.69 99 LEU A N 1
ATOM 750 C CA . LEU A 1 99 ? -11.145 -0.203 28.676 1.00 95.69 99 LEU A CA 1
ATOM 751 C C . LEU A 1 99 ? -11.067 -0.713 30.120 1.00 95.69 99 LEU A C 1
ATOM 753 O O . LEU A 1 99 ? -11.683 -0.111 30.994 1.00 95.69 99 LEU A O 1
ATOM 757 N N . ARG A 1 100 ? -10.356 -1.820 30.373 1.00 95.31 100 ARG A N 1
ATOM 758 C CA . ARG A 1 100 ? -10.112 -2.319 31.733 1.00 95.31 100 ARG A CA 1
ATOM 759 C C . ARG A 1 100 ? -9.175 -1.391 32.482 1.00 95.31 100 ARG A C 1
ATOM 761 O O . ARG A 1 100 ? -9.538 -0.974 33.574 1.00 95.31 100 ARG A O 1
ATOM 768 N N . ASP A 1 101 ? -8.060 -1.014 31.863 1.00 93.56 101 ASP A N 1
ATOM 769 C CA . ASP A 1 101 ? -7.097 -0.082 32.450 1.00 93.56 101 ASP A CA 1
ATOM 770 C C . ASP A 1 101 ? -7.797 1.234 32.837 1.00 93.56 101 ASP A C 1
ATOM 772 O O . ASP A 1 101 ? -7.696 1.681 33.975 1.00 93.56 101 ASP A O 1
ATOM 776 N N . MET A 1 102 ? -8.622 1.790 31.941 1.00 92.12 102 MET A N 1
ATOM 777 C CA . MET A 1 102 ? -9.422 2.995 32.211 1.00 92.12 102 MET A CA 1
ATOM 778 C C . MET A 1 102 ? -10.516 2.801 33.276 1.00 92.12 102 MET A C 1
ATOM 780 O O . MET A 1 102 ? -10.958 3.771 33.884 1.00 92.12 102 MET A O 1
ATOM 784 N N . ALA A 1 103 ? -11.024 1.580 33.464 1.00 90.06 103 ALA A N 1
ATOM 785 C CA . ALA A 1 103 ? -12.053 1.280 34.462 1.00 90.06 103 ALA A CA 1
ATOM 786 C C . ALA A 1 103 ? -11.470 1.050 35.867 1.00 90.06 103 ALA A C 1
ATOM 788 O O . ALA A 1 103 ? -12.198 1.171 36.851 1.00 90.06 103 ALA A O 1
ATOM 789 N N . GLU A 1 104 ? -10.183 0.709 35.961 1.00 89.81 104 GLU A N 1
ATOM 790 C CA . GLU A 1 104 ? -9.448 0.585 37.224 1.00 89.81 104 GLU A CA 1
ATOM 791 C C . GLU A 1 104 ? -9.022 1.950 37.796 1.00 89.81 104 GLU A C 1
ATOM 793 O O . GLU A 1 104 ? -8.679 2.041 38.975 1.00 89.81 104 GLU A O 1
ATOM 798 N N . GLU A 1 105 ? -9.080 3.019 36.997 1.00 87.19 105 GLU A N 1
ATOM 799 C CA . GLU A 1 105 ? -8.848 4.390 37.454 1.00 87.19 105 GLU A CA 1
ATOM 800 C C . GLU A 1 105 ? -10.000 4.892 38.355 1.00 87.19 105 GLU A C 1
ATOM 802 O O . GLU A 1 105 ? -11.182 4.698 38.057 1.00 87.19 105 GLU A O 1
ATOM 807 N N . ASP A 1 106 ? -9.657 5.591 39.448 1.00 67.88 106 ASP A N 1
ATOM 808 C CA . ASP A 1 106 ? -10.600 6.085 40.478 1.00 67.88 106 ASP A CA 1
ATOM 809 C C . ASP A 1 106 ? -11.683 7.060 39.940 1.00 67.88 106 ASP A C 1
ATOM 811 O O . ASP A 1 106 ? -12.666 7.322 40.633 1.00 67.88 106 ASP A O 1
ATOM 815 N N . ASP A 1 107 ? -11.530 7.584 38.716 1.00 74.44 107 ASP A N 1
ATOM 816 C CA . ASP A 1 107 ? -12.451 8.518 38.035 1.00 74.44 107 ASP A CA 1
ATOM 817 C C . ASP A 1 107 ? -13.106 7.892 36.781 1.00 74.44 107 ASP A C 1
ATOM 819 O O . ASP A 1 107 ? -13.410 8.573 35.798 1.00 74.44 107 ASP A O 1
ATOM 823 N N . SER A 1 108 ? -13.282 6.564 36.766 1.00 78.38 108 SER A N 1
ATOM 824 C CA . SER A 1 108 ? -13.830 5.866 35.598 1.00 78.38 108 SER A CA 1
ATOM 825 C C . SER A 1 108 ? -15.254 6.324 35.248 1.00 78.38 108 SER A C 1
ATOM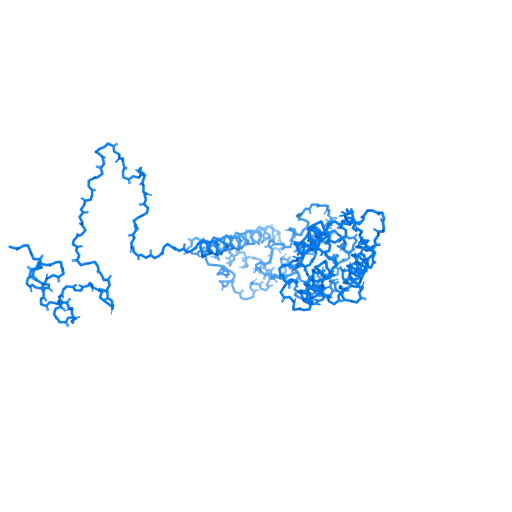 827 O O . SER A 1 108 ? -16.195 6.267 36.045 1.00 78.38 108 SER A O 1
ATOM 829 N N . SER A 1 109 ? -15.420 6.789 34.007 1.00 88.19 109 SER A N 1
ATOM 830 C CA . SER A 1 109 ? -16.705 7.281 33.506 1.00 88.19 109 SER A CA 1
ATOM 831 C C . SER A 1 109 ? -17.735 6.155 33.352 1.00 88.19 109 SER A C 1
ATOM 833 O O . SER A 1 109 ? -17.390 5.002 33.069 1.00 88.19 109 SER A O 1
ATOM 835 N N . VAL A 1 110 ? -19.024 6.493 33.470 1.00 90.69 110 VAL A N 1
ATOM 836 C CA . VAL A 1 110 ? -20.124 5.541 33.224 1.00 90.69 110 VAL A CA 1
ATOM 837 C C . VAL A 1 110 ? -20.020 4.986 31.802 1.00 90.69 110 VAL A C 1
ATOM 839 O O . VAL A 1 110 ? -20.158 3.782 31.595 1.00 90.69 110 VAL A O 1
ATOM 842 N N . GLU A 1 111 ? -19.657 5.835 30.845 1.00 91.50 111 GLU A N 1
ATOM 843 C CA . GLU A 1 111 ? -19.427 5.491 29.449 1.00 91.50 111 GLU A CA 1
ATOM 844 C C . GLU A 1 111 ? -18.326 4.430 29.282 1.00 91.50 111 GLU A C 1
ATOM 846 O O . GLU A 1 111 ? -18.501 3.502 28.488 1.00 91.50 111 GLU A O 1
ATOM 851 N N . THR A 1 112 ? -17.237 4.496 30.063 1.00 93.12 112 THR A N 1
ATOM 852 C CA . THR A 1 112 ? -16.174 3.470 30.080 1.00 93.12 112 THR A CA 1
ATOM 853 C C . THR A 1 112 ? -16.738 2.116 30.506 1.00 93.12 112 THR A C 1
ATOM 855 O O . THR A 1 112 ? -16.497 1.099 29.852 1.00 93.12 112 THR A O 1
ATOM 858 N N . THR A 1 113 ? -17.523 2.092 31.588 1.00 92.12 113 THR A N 1
ATOM 859 C CA . THR A 1 113 ? -18.087 0.847 32.137 1.00 92.12 113 THR A CA 1
ATOM 860 C C . THR A 1 113 ? -19.133 0.223 31.208 1.00 92.12 113 THR A C 1
ATOM 862 O O . THR A 1 113 ? -19.128 -0.992 30.986 1.00 92.12 113 THR A O 1
ATOM 865 N N . GLU A 1 114 ? -19.990 1.046 30.597 1.00 93.75 114 GLU A N 1
ATOM 866 C CA . GLU A 1 114 ? -20.971 0.614 29.601 1.00 93.75 114 GLU A CA 1
ATOM 867 C C . GLU A 1 114 ? -20.289 0.091 28.333 1.00 93.75 114 GLU A C 1
ATOM 869 O O . GLU A 1 114 ? -20.674 -0.962 27.811 1.00 93.75 114 GLU A O 1
ATOM 874 N N . ALA A 1 115 ? -19.246 0.783 27.861 1.00 94.88 115 ALA A N 1
ATOM 875 C CA . ALA A 1 115 ? -18.454 0.344 26.721 1.00 94.88 115 ALA A CA 1
ATOM 876 C C . ALA A 1 115 ? -17.771 -0.999 26.997 1.00 94.88 115 ALA A C 1
ATOM 878 O O . ALA A 1 115 ? -17.880 -1.914 26.179 1.00 94.88 115 ALA A O 1
ATOM 879 N N . LEU A 1 116 ? -17.144 -1.164 28.165 1.00 95.19 116 LEU A N 1
ATOM 880 C CA . LEU A 1 116 ? -16.515 -2.421 28.573 1.00 95.19 116 LEU A CA 1
ATOM 881 C C . LEU A 1 116 ? -17.525 -3.578 28.583 1.00 95.19 116 LEU A C 1
ATOM 883 O O . LEU A 1 116 ? -17.263 -4.638 28.010 1.00 95.19 116 LEU A O 1
ATOM 887 N N . ALA A 1 117 ? -18.705 -3.373 29.173 1.00 94.31 117 ALA A N 1
ATOM 888 C CA . ALA A 1 117 ? -19.759 -4.385 29.209 1.00 94.31 117 ALA A CA 1
ATOM 889 C C . ALA A 1 117 ? -20.265 -4.759 27.802 1.00 94.31 117 ALA A C 1
ATOM 891 O O . ALA A 1 117 ? -20.475 -5.941 27.504 1.00 94.31 117 ALA A O 1
ATOM 892 N N . ALA A 1 118 ? -20.437 -3.771 26.920 1.00 94.94 118 ALA A N 1
ATOM 893 C CA . ALA A 1 118 ? -20.861 -3.987 25.541 1.00 94.94 118 ALA A CA 1
ATOM 894 C C . ALA A 1 118 ? -19.813 -4.763 24.725 1.00 94.94 118 ALA A C 1
ATOM 896 O O . ALA A 1 118 ? -20.171 -5.727 24.040 1.00 94.94 118 ALA A O 1
ATOM 897 N N . VAL A 1 119 ? -18.527 -4.411 24.840 1.00 94.06 119 VAL A N 1
ATOM 898 C CA . VAL A 1 119 ? -17.441 -5.121 24.145 1.00 94.06 119 VAL A CA 1
ATOM 899 C C . VAL A 1 119 ? -17.315 -6.551 24.667 1.00 94.06 119 VAL A C 1
ATOM 901 O O . VAL A 1 119 ? -17.302 -7.480 23.860 1.00 94.06 119 VAL A O 1
ATOM 904 N N . LEU A 1 120 ? -17.352 -6.774 25.986 1.00 93.94 120 LEU A N 1
ATOM 905 C CA . LEU A 1 120 ? -17.359 -8.126 26.563 1.00 93.94 120 LEU A CA 1
ATOM 906 C C . LEU A 1 120 ? -18.511 -8.976 26.024 1.00 93.94 120 LEU A C 1
ATOM 908 O O . LEU A 1 120 ? -18.308 -10.136 25.672 1.00 93.94 120 LEU A O 1
ATOM 912 N N . LYS A 1 121 ? -19.714 -8.406 25.904 1.00 92.38 121 LYS A N 1
ATOM 913 C CA . LYS A 1 121 ? -20.858 -9.101 25.303 1.00 92.38 121 LYS A CA 1
ATOM 914 C C . LYS A 1 121 ? -20.612 -9.454 23.830 1.00 92.38 121 LYS A C 1
ATOM 916 O O . LYS A 1 121 ? -20.994 -10.550 23.420 1.00 92.38 121 LYS A O 1
ATOM 921 N N . SER A 1 122 ? -19.974 -8.566 23.062 1.00 89.94 122 SER A N 1
ATOM 922 C CA . SER A 1 122 ? -19.672 -8.788 21.638 1.00 89.94 122 SER A CA 1
ATOM 923 C C . SER A 1 122 ? -18.688 -9.941 21.392 1.00 89.94 122 SER A C 1
ATOM 925 O O . SER A 1 122 ? -18.782 -10.605 20.361 1.00 89.94 122 SER A O 1
ATOM 927 N N . THR A 1 123 ? -17.814 -10.269 22.356 1.00 89.75 123 THR A N 1
ATOM 928 C CA . THR A 1 123 ? -16.804 -11.340 22.201 1.00 89.75 123 THR A CA 1
ATOM 929 C C . THR A 1 123 ? -17.385 -12.727 21.918 1.00 89.75 123 THR A C 1
ATOM 931 O O . THR A 1 123 ? -16.720 -13.564 21.310 1.00 89.75 123 THR A O 1
ATOM 934 N N . LYS A 1 124 ? -18.643 -12.981 22.302 1.00 86.69 124 LYS A N 1
ATOM 935 C CA . LYS A 1 124 ? -19.323 -14.263 22.043 1.00 86.69 124 LYS A CA 1
ATOM 936 C C . LYS A 1 124 ? -19.372 -14.611 20.554 1.00 86.69 124 LYS A C 1
ATOM 938 O O . LYS A 1 124 ? -19.337 -15.782 20.186 1.00 86.69 124 LYS A O 1
ATOM 943 N N . VAL A 1 125 ? -19.376 -13.592 19.696 1.00 84.62 125 VAL A N 1
ATOM 944 C CA . VAL A 1 125 ? -19.382 -13.736 18.238 1.00 84.62 125 VAL A CA 1
ATOM 945 C C . VAL A 1 125 ? -18.158 -14.505 17.728 1.00 84.62 125 VAL A C 1
ATOM 947 O O . VAL A 1 125 ? -18.282 -15.293 16.792 1.00 84.62 125 VAL A O 1
ATOM 950 N N . PHE A 1 126 ? -16.996 -14.369 18.374 1.00 83.06 126 PHE A N 1
ATOM 951 C CA . PHE A 1 126 ? -15.790 -15.105 17.981 1.00 83.06 126 PHE A CA 1
ATOM 952 C C . PHE A 1 126 ? -15.902 -16.623 18.231 1.00 83.06 126 PHE A C 1
ATOM 954 O O . PHE A 1 126 ? -15.176 -17.403 17.614 1.00 83.06 126 PHE A O 1
ATOM 961 N N . GLN A 1 127 ? -16.839 -17.058 19.084 1.00 75.44 127 GLN A N 1
ATOM 962 C CA . GLN A 1 127 ? -17.075 -18.467 19.426 1.00 75.44 127 GLN A CA 1
ATOM 963 C C . GLN A 1 127 ? -18.186 -19.110 18.575 1.00 75.44 127 GLN A C 1
ATOM 965 O O . GLN A 1 127 ? -18.099 -20.293 18.249 1.00 75.44 127 GLN A O 1
ATOM 970 N N . GLU A 1 128 ? -19.218 -18.346 18.202 1.00 64.56 128 GLU A N 1
ATOM 971 C CA . GLU A 1 128 ? -20.463 -18.862 17.599 1.00 64.56 128 GLU A CA 1
ATOM 972 C C . GLU A 1 128 ? -20.498 -18.788 16.058 1.00 64.56 128 GLU A C 1
ATOM 974 O O . GLU A 1 128 ? -21.410 -19.317 15.422 1.00 64.56 128 GLU A O 1
ATOM 979 N N . GLY A 1 129 ? -19.479 -18.185 15.438 1.00 64.56 129 GLY A N 1
ATOM 980 C CA . GLY A 1 129 ? -19.308 -18.148 13.987 1.00 64.56 129 GLY A CA 1
ATOM 981 C C . GLY A 1 129 ? -18.364 -17.026 13.565 1.00 64.56 129 GLY A C 1
ATOM 982 O O . GLY A 1 129 ? -18.680 -15.852 13.721 1.00 64.56 129 GLY A O 1
ATOM 983 N N . ARG A 1 130 ? -17.207 -17.374 12.990 1.00 72.81 130 ARG A N 1
ATOM 984 C CA . ARG A 1 130 ? -16.178 -16.399 12.594 1.00 72.81 130 ARG A CA 1
ATOM 985 C C . ARG A 1 130 ? -16.530 -15.721 11.267 1.00 72.81 130 ARG A C 1
ATOM 987 O O . ARG A 1 130 ? -16.013 -16.093 10.216 1.00 72.81 130 ARG A O 1
ATOM 994 N N . THR A 1 131 ? -17.439 -14.752 11.314 1.00 82.88 131 THR A N 1
ATOM 995 C CA . THR A 1 131 ? -17.705 -13.847 10.186 1.00 82.88 131 THR A CA 1
ATOM 996 C C . THR A 1 131 ? -17.063 -12.490 10.473 1.00 82.88 131 THR A C 1
ATOM 998 O O . THR A 1 131 ? -17.402 -11.903 11.504 1.00 82.88 131 THR A O 1
ATOM 1001 N N . PRO A 1 132 ? -16.185 -11.976 9.588 1.00 86.38 132 PRO A N 1
ATOM 1002 C CA . PRO A 1 132 ? -15.612 -10.643 9.740 1.00 86.38 132 PRO A CA 1
ATOM 1003 C C . PRO A 1 132 ? -16.673 -9.554 9.938 1.00 86.38 132 PRO A C 1
ATOM 1005 O O . PRO A 1 132 ? -17.727 -9.567 9.301 1.00 86.38 132 PRO A O 1
ATOM 1008 N N . GLY A 1 133 ? -16.394 -8.615 10.832 1.00 87.69 133 GLY A N 1
ATOM 1009 C CA . GLY A 1 133 ? -17.170 -7.410 11.115 1.00 87.69 133 GLY A CA 1
ATOM 1010 C C . GLY A 1 133 ? -18.331 -7.615 12.085 1.00 87.69 133 GLY A C 1
ATOM 1011 O O . GLY A 1 133 ? -18.920 -6.641 12.559 1.00 87.69 133 GLY A O 1
ATOM 1012 N N . MET A 1 134 ? -18.662 -8.863 12.419 1.00 89.19 134 MET A N 1
ATOM 1013 C CA . MET A 1 134 ? -19.851 -9.181 13.207 1.00 89.19 134 MET A CA 1
ATOM 1014 C C . MET A 1 134 ? -19.754 -8.643 14.643 1.00 89.19 134 MET A C 1
ATOM 1016 O O . MET A 1 134 ? -20.735 -8.116 15.160 1.00 89.19 134 MET A O 1
ATOM 1020 N N . TRP A 1 135 ? -18.577 -8.688 15.275 1.00 89.94 135 TRP A N 1
ATOM 1021 C CA . TRP A 1 135 ? -18.396 -8.159 16.633 1.00 89.94 135 TRP A CA 1
ATOM 1022 C C . TRP A 1 135 ? -18.671 -6.643 16.690 1.00 89.94 135 TRP A C 1
ATOM 1024 O O . TRP A 1 135 ? -19.499 -6.201 17.486 1.00 89.94 135 TRP A O 1
ATOM 1034 N N . LYS A 1 136 ? -18.098 -5.858 15.764 1.00 90.38 136 LYS A N 1
ATOM 1035 C CA . LYS A 1 136 ? -18.338 -4.411 15.633 1.00 90.38 136 LYS A CA 1
ATOM 1036 C C . LYS A 1 136 ? -19.810 -4.101 15.356 1.00 90.38 136 LYS A C 1
ATOM 1038 O O . LYS A 1 136 ? -20.343 -3.149 15.914 1.00 90.38 136 LYS A O 1
ATOM 1043 N N . ALA A 1 137 ? -20.480 -4.919 14.540 1.00 90.81 137 ALA A N 1
ATOM 1044 C CA . ALA A 1 137 ? -21.899 -4.754 14.220 1.00 90.81 137 ALA A CA 1
ATOM 1045 C C . ALA A 1 137 ? -22.838 -4.991 15.420 1.00 90.81 137 ALA A C 1
ATOM 1047 O O . ALA A 1 137 ? -23.968 -4.508 15.413 1.00 90.81 137 ALA A O 1
ATOM 1048 N N . THR A 1 138 ? -22.391 -5.717 16.452 1.00 91.56 138 THR A N 1
ATOM 1049 C CA . THR A 1 138 ? -23.181 -5.920 17.682 1.00 91.56 138 THR A CA 1
ATOM 1050 C C . THR A 1 138 ? -23.080 -4.773 18.687 1.00 91.56 138 THR A C 1
ATOM 1052 O O . THR A 1 138 ? -23.871 -4.724 19.633 1.00 91.56 138 THR A O 1
ATOM 1055 N N . LEU A 1 139 ? -22.130 -3.852 18.504 1.00 94.06 139 LEU A N 1
ATOM 1056 C CA . LEU A 1 139 ? -21.934 -2.722 19.405 1.00 94.06 139 LEU A CA 1
ATOM 1057 C C . LEU A 1 139 ? -22.958 -1.610 19.118 1.00 94.06 139 LEU A C 1
ATOM 1059 O O . LEU A 1 139 ? -23.196 -1.282 17.953 1.00 94.06 139 LEU A O 1
ATOM 1063 N N . PRO A 1 140 ? -23.541 -0.975 20.153 1.00 95.19 140 PRO A N 1
ATOM 1064 C CA . PRO A 1 140 ? -24.323 0.243 19.967 1.00 95.19 140 PRO A CA 1
ATOM 1065 C C . PRO A 1 140 ? -23.487 1.342 19.297 1.00 95.19 140 PRO A C 1
ATOM 1067 O O . PRO A 1 140 ? -22.313 1.519 19.625 1.00 95.19 140 PRO A O 1
ATOM 1070 N N . SER A 1 141 ? -24.093 2.134 18.407 1.00 94.31 141 SER A N 1
ATOM 1071 C CA . SER A 1 141 ? -23.376 3.199 17.688 1.00 94.31 141 SER A CA 1
ATOM 1072 C C . SER A 1 141 ? -22.726 4.221 18.624 1.00 94.31 141 SER A C 1
ATOM 1074 O O . SER A 1 141 ? -21.627 4.689 18.344 1.00 94.31 141 SER A O 1
ATOM 1076 N N . SER A 1 142 ? -23.372 4.545 19.749 1.00 94.12 142 SER A N 1
ATOM 1077 C CA . SER A 1 142 ? -22.816 5.434 20.779 1.00 94.12 142 SER A CA 1
ATOM 1078 C C . SER A 1 142 ? -21.562 4.847 21.427 1.00 94.12 142 SER A C 1
ATOM 1080 O O . SER A 1 142 ? -20.561 5.544 21.552 1.00 94.12 142 SER A O 1
ATOM 1082 N N . THR A 1 143 ? -21.588 3.558 21.771 1.00 95.50 143 THR A N 1
ATOM 1083 C CA . THR A 1 143 ? -20.433 2.832 22.310 1.00 95.50 143 THR A CA 1
ATOM 1084 C C . THR A 1 143 ? -19.283 2.798 21.313 1.00 95.50 143 THR A C 1
ATOM 1086 O O . THR A 1 143 ? -18.145 3.073 21.678 1.00 95.50 143 THR A O 1
ATOM 1089 N N . LEU A 1 144 ? -19.571 2.496 20.045 1.00 95.00 144 LEU A N 1
ATOM 1090 C CA . LEU A 1 144 ? -18.555 2.456 18.998 1.00 95.00 144 LEU A CA 1
ATOM 1091 C C . LEU A 1 144 ? -17.884 3.826 18.812 1.00 95.00 144 LEU A C 1
ATOM 1093 O O . LEU A 1 144 ? -16.659 3.901 18.747 1.00 95.00 144 LEU A O 1
ATOM 1097 N N . LEU A 1 145 ? -18.675 4.903 18.766 1.00 95.06 145 LEU A N 1
ATOM 1098 C CA . LEU A 1 145 ? -18.154 6.269 18.684 1.00 95.06 145 LEU A CA 1
ATOM 1099 C C . LEU A 1 145 ? -17.315 6.627 19.911 1.00 95.06 145 LEU A C 1
ATOM 1101 O O . LEU A 1 145 ? -16.225 7.168 19.760 1.00 95.06 145 LEU A O 1
ATOM 1105 N N . TYR A 1 146 ? -17.783 6.284 21.112 1.00 95.75 146 TYR A N 1
ATOM 1106 C CA . TYR A 1 146 ? -17.033 6.521 22.341 1.00 95.75 146 TYR A CA 1
ATOM 1107 C C . TYR A 1 146 ? -15.671 5.815 22.324 1.00 95.75 146 TYR A C 1
ATOM 1109 O O . TYR A 1 146 ? -14.656 6.458 22.585 1.00 95.75 146 TYR A O 1
ATOM 1117 N N . ILE A 1 147 ? -15.638 4.529 21.957 1.00 96.31 147 ILE A N 1
ATOM 1118 C CA . ILE A 1 147 ? -14.402 3.739 21.861 1.00 96.31 147 ILE A CA 1
ATOM 1119 C C . ILE A 1 147 ? -13.435 4.375 20.858 1.00 96.31 147 ILE A C 1
ATOM 1121 O O . ILE A 1 147 ? -12.254 4.543 21.155 1.00 96.31 147 ILE A O 1
ATOM 1125 N N . ILE A 1 148 ? -13.916 4.751 19.673 1.00 95.44 148 ILE A N 1
ATOM 1126 C CA . ILE A 1 148 ? -13.058 5.349 18.646 1.00 95.44 148 ILE A CA 1
ATOM 1127 C C . ILE A 1 148 ? -12.499 6.696 19.122 1.00 95.44 148 ILE A C 1
ATOM 1129 O O . ILE A 1 148 ? -11.288 6.904 19.066 1.00 95.44 148 ILE A O 1
ATOM 1133 N N . GLU A 1 149 ? -13.357 7.600 19.595 1.00 94.69 149 GLU A N 1
ATOM 1134 C CA . GLU A 1 149 ? -12.974 8.986 19.886 1.00 94.69 149 GLU A CA 1
ATOM 1135 C C . GLU A 1 149 ? -12.214 9.149 21.206 1.00 94.69 149 GLU A C 1
ATOM 1137 O O . GLU A 1 149 ? -11.272 9.935 21.263 1.00 94.69 149 GLU A O 1
ATOM 1142 N N . ASN A 1 150 ? -12.589 8.412 22.255 1.00 94.56 150 ASN A N 1
ATOM 1143 C CA . ASN A 1 150 ? -12.073 8.637 23.612 1.00 94.56 150 ASN A CA 1
ATOM 1144 C C . ASN A 1 150 ? -11.086 7.569 24.087 1.00 94.56 150 ASN A C 1
ATOM 1146 O O . ASN A 1 150 ? -10.367 7.811 25.050 1.00 94.56 150 ASN A O 1
ATOM 1150 N N . VAL A 1 151 ? -11.021 6.412 23.423 1.00 95.00 151 VAL A N 1
ATOM 1151 C CA . VAL A 1 151 ? -10.114 5.320 23.817 1.00 95.00 151 VAL A CA 1
ATOM 1152 C C . VAL A 1 151 ? -9.016 5.143 22.773 1.00 95.00 151 VAL A C 1
ATOM 1154 O O . VAL A 1 151 ? -7.830 5.313 23.056 1.00 95.00 151 VAL A O 1
ATOM 1157 N N . ILE A 1 152 ? -9.404 4.862 21.528 1.00 95.62 152 ILE A N 1
ATOM 1158 C CA . ILE A 1 152 ? -8.464 4.474 20.473 1.00 95.62 152 ILE A CA 1
ATOM 1159 C C . ILE A 1 152 ? -7.687 5.670 19.941 1.00 95.62 152 ILE A C 1
ATOM 1161 O O . ILE A 1 152 ? -6.460 5.621 19.915 1.00 95.62 152 ILE A O 1
ATOM 1165 N N . LYS A 1 153 ? -8.356 6.755 19.528 1.00 94.19 153 LYS A N 1
ATOM 1166 C CA . LYS A 1 153 ? -7.658 7.925 18.972 1.00 94.19 153 LYS A CA 1
ATOM 1167 C C . LYS A 1 153 ? -6.633 8.530 19.944 1.00 94.19 153 LYS A C 1
ATOM 1169 O O . LYS A 1 153 ? -5.518 8.793 19.490 1.00 94.19 153 LYS A O 1
ATOM 1174 N N . PRO A 1 154 ? -6.918 8.711 21.251 1.00 94.38 154 PRO A N 1
ATOM 1175 C CA . PRO A 1 154 ? -5.920 9.201 22.202 1.00 94.38 154 PRO A CA 1
ATOM 1176 C C . PRO A 1 154 ? -4.732 8.249 22.358 1.00 94.38 154 PRO A C 1
ATOM 1178 O O . PRO A 1 154 ? -3.586 8.706 22.347 1.00 94.38 154 PRO A O 1
ATOM 1181 N N . LYS A 1 155 ? -4.981 6.932 22.424 1.00 94.94 155 LYS A N 1
ATOM 1182 C CA . LYS A 1 155 ? -3.915 5.922 22.477 1.00 94.94 155 LYS A CA 1
ATOM 1183 C C . LYS A 1 155 ? -3.053 5.948 21.218 1.00 94.94 155 LYS A C 1
ATOM 1185 O O . LYS A 1 155 ? -1.835 6.037 21.316 1.00 94.94 155 LYS A O 1
ATOM 1190 N N . MET A 1 156 ? -3.680 5.958 20.044 1.00 95.12 156 MET A N 1
ATOM 1191 C CA . MET A 1 156 ? -3.000 6.096 18.757 1.00 95.12 156 MET A CA 1
ATOM 1192 C C . MET A 1 156 ? -2.190 7.392 18.682 1.00 95.12 156 MET A C 1
ATOM 1194 O O . MET A 1 156 ? -1.078 7.379 18.175 1.00 95.12 156 MET A O 1
ATOM 1198 N N . ALA A 1 157 ? -2.700 8.506 19.209 1.00 94.00 157 ALA A N 1
ATOM 1199 C CA . ALA A 1 157 ? -1.969 9.769 19.252 1.00 94.00 157 ALA A CA 1
ATOM 1200 C C . ALA A 1 157 ? -0.761 9.725 20.202 1.00 94.00 157 ALA A C 1
ATOM 1202 O O . ALA A 1 157 ? 0.243 10.392 19.951 1.00 94.00 157 ALA A O 1
ATOM 1203 N N . ALA A 1 158 ? -0.840 8.992 21.316 1.00 94.00 158 ALA A N 1
ATOM 1204 C CA . ALA A 1 158 ? 0.308 8.739 22.188 1.00 94.00 158 ALA A CA 1
ATOM 1205 C C . ALA A 1 158 ? 1.354 7.865 21.483 1.00 94.00 158 ALA A C 1
ATOM 1207 O O . ALA A 1 158 ? 2.506 8.281 21.360 1.00 94.00 158 ALA A O 1
ATOM 1208 N N . ASP A 1 159 ? 0.927 6.744 20.903 1.00 93.06 159 ASP A N 1
ATOM 1209 C CA . ASP A 1 159 ? 1.807 5.827 20.175 1.00 93.06 159 ASP A CA 1
ATOM 1210 C C . ASP A 1 159 ? 2.475 6.518 18.991 1.00 93.06 159 ASP A C 1
ATOM 1212 O O . ASP A 1 159 ? 3.688 6.444 18.835 1.00 93.06 159 ASP A O 1
ATOM 1216 N N . ALA A 1 160 ? 1.716 7.283 18.205 1.00 91.88 160 ALA A N 1
ATOM 1217 C CA . ALA A 1 160 ? 2.236 8.064 17.092 1.00 91.88 160 ALA A CA 1
ATOM 1218 C C . ALA A 1 160 ? 3.300 9.073 17.534 1.00 91.88 160 ALA A C 1
ATOM 1220 O O . ALA A 1 160 ? 4.212 9.357 16.760 1.00 91.88 160 ALA A O 1
ATOM 1221 N N . ARG A 1 161 ? 3.207 9.636 18.749 1.00 90.25 161 ARG A N 1
ATOM 1222 C CA . ARG A 1 161 ? 4.200 10.584 19.284 1.00 90.25 161 ARG A CA 1
ATOM 1223 C C . ARG A 1 161 ? 5.498 9.882 19.662 1.00 90.25 161 ARG A C 1
ATOM 1225 O O . ARG A 1 161 ? 6.558 10.374 19.274 1.00 90.25 161 ARG A O 1
ATOM 1232 N N . GLU A 1 162 ? 5.409 8.752 20.351 1.00 89.19 162 GLU A N 1
ATOM 1233 C CA . GLU A 1 162 ? 6.561 7.974 20.829 1.00 89.19 162 GLU A CA 1
ATOM 1234 C C . GLU A 1 162 ? 7.240 7.173 19.715 1.00 89.19 162 GLU A C 1
ATOM 1236 O O . GLU A 1 162 ? 8.455 6.980 19.724 1.00 89.19 162 GLU A O 1
ATOM 1241 N N . TRP A 1 163 ? 6.462 6.757 18.722 1.00 90.19 163 TRP A N 1
ATOM 1242 C CA . TRP A 1 163 ? 6.914 5.947 17.607 1.00 90.19 163 TRP A CA 1
ATOM 1243 C C . TRP A 1 163 ? 7.994 6.636 16.761 1.00 90.19 163 TRP A C 1
ATOM 1245 O O . TRP A 1 163 ? 7.919 7.833 16.473 1.00 90.19 163 TRP A O 1
ATOM 1255 N N . THR A 1 164 ? 8.968 5.871 16.273 1.00 85.00 164 THR A N 1
ATOM 1256 C CA . THR A 1 164 ? 9.943 6.318 15.275 1.00 85.00 164 THR A CA 1
ATOM 1257 C C . THR A 1 164 ? 9.993 5.337 14.103 1.00 85.00 164 THR A C 1
ATOM 1259 O O . THR A 1 164 ? 9.961 4.125 14.326 1.00 85.00 164 THR A O 1
ATOM 1262 N N . PRO A 1 165 ? 10.092 5.822 12.850 1.00 81.75 165 PRO A N 1
ATOM 1263 C CA . PRO A 1 165 ? 10.403 4.957 11.724 1.00 81.75 165 PRO A CA 1
ATOM 1264 C C . PRO A 1 165 ? 11.831 4.442 11.925 1.00 81.75 165 PRO A C 1
ATOM 1266 O O . PRO A 1 165 ? 12.797 5.195 11.828 1.00 81.75 165 PRO A O 1
ATOM 1269 N N . SER A 1 166 ? 11.964 3.182 12.319 1.00 76.06 166 SER A N 1
ATOM 1270 C CA . SER A 1 166 ? 13.236 2.464 12.342 1.00 76.06 166 SER A CA 1
ATOM 1271 C C . SER A 1 166 ? 13.291 1.529 11.131 1.00 76.06 166 SER A C 1
ATOM 1273 O O . SER A 1 166 ? 12.279 1.361 10.449 1.00 76.06 166 SER A O 1
ATOM 1275 N N . TRP A 1 167 ? 14.447 0.898 10.865 1.00 60.34 167 TRP A N 1
ATOM 1276 C CA . TRP A 1 167 ? 14.538 -0.108 9.788 1.00 60.34 167 TRP A CA 1
ATOM 1277 C C . TRP A 1 167 ? 13.495 -1.212 9.964 1.00 60.34 167 TRP A C 1
ATOM 1279 O O . TRP A 1 167 ? 13.142 -1.858 8.981 1.00 60.34 167 TRP A O 1
ATOM 1289 N N . ASP A 1 168 ? 13.015 -1.421 11.195 1.00 65.44 168 ASP A N 1
ATOM 1290 C CA . ASP A 1 168 ? 12.071 -2.462 11.554 1.00 65.44 168 ASP A CA 1
ATOM 1291 C C . ASP A 1 168 ? 10.907 -2.529 10.542 1.00 65.44 168 ASP A C 1
ATOM 1293 O O . ASP A 1 168 ? 10.170 -1.544 10.392 1.00 65.44 168 ASP A O 1
ATOM 1297 N N . PRO A 1 169 ? 10.726 -3.667 9.837 1.00 62.91 169 PRO A N 1
ATOM 1298 C CA . PRO A 1 169 ? 9.609 -3.861 8.905 1.00 62.91 169 PRO A CA 1
ATOM 1299 C C . PRO A 1 169 ? 8.237 -3.619 9.554 1.00 62.91 169 PRO A C 1
ATOM 1301 O O . PRO A 1 169 ? 7.247 -3.384 8.861 1.00 62.91 169 PRO A O 1
ATOM 1304 N N . ASP A 1 170 ? 8.190 -3.619 10.882 1.00 75.19 170 ASP A N 1
ATOM 1305 C CA . ASP A 1 170 ? 7.001 -3.497 11.701 1.00 75.19 170 ASP A CA 1
ATOM 1306 C C . ASP A 1 170 ? 6.758 -2.071 12.241 1.00 75.19 170 ASP A C 1
ATOM 1308 O O . ASP A 1 170 ? 5.966 -1.857 13.164 1.00 75.19 170 ASP A O 1
ATOM 1312 N N . CYS A 1 171 ? 7.372 -1.046 11.638 1.00 71.75 171 CYS A N 1
ATOM 1313 C CA . CYS A 1 171 ? 7.247 0.345 12.094 1.00 71.75 171 CYS A CA 1
ATOM 1314 C C . CYS A 1 171 ? 5.787 0.858 12.160 1.00 71.75 171 CYS A C 1
ATOM 1316 O O . CYS A 1 171 ? 5.455 1.726 12.956 1.00 71.75 171 CYS A O 1
ATOM 1318 N N . HIS A 1 172 ? 4.865 0.290 11.395 1.00 81.12 172 HIS A N 1
ATOM 1319 C CA . HIS A 1 172 ? 3.457 0.686 11.342 1.00 81.12 172 HIS A CA 1
ATOM 1320 C C . HIS A 1 172 ? 2.539 -0.130 12.283 1.00 81.12 172 HIS A C 1
ATOM 1322 O O . HIS A 1 172 ? 1.319 0.073 12.298 1.00 81.12 172 HIS A O 1
ATOM 1328 N N . LEU A 1 173 ? 3.090 -1.056 13.084 1.00 86.31 173 LEU A N 1
ATOM 1329 C CA . LEU A 1 173 ? 2.309 -1.982 13.917 1.00 86.31 173 LEU A CA 1
ATOM 1330 C C . LEU A 1 173 ? 1.467 -1.317 15.010 1.00 86.31 173 LEU A C 1
ATOM 1332 O O . LEU A 1 173 ? 0.580 -1.965 15.557 1.00 86.31 173 LEU A O 1
ATOM 1336 N N . TRP A 1 174 ? 1.698 -0.049 15.343 1.00 91.31 174 TRP A N 1
ATOM 1337 C CA . TRP A 1 174 ? 0.845 0.661 16.298 1.00 91.31 174 TRP A CA 1
ATOM 1338 C C . TRP A 1 174 ? -0.512 1.066 15.689 1.00 91.31 174 TRP A C 1
ATOM 1340 O O . TRP A 1 174 ? -1.485 1.211 16.424 1.00 91.31 174 TRP A O 1
ATOM 1350 N N . VAL A 1 175 ? -0.608 1.190 14.356 1.00 92.88 175 VAL A N 1
ATOM 1351 C CA . VAL A 1 175 ? -1.860 1.504 13.635 1.00 92.88 175 VAL A CA 1
ATOM 1352 C C . VAL A 1 175 ? -2.664 0.240 13.358 1.00 92.88 175 VAL A C 1
ATOM 1354 O O . VAL A 1 175 ? -3.874 0.198 13.577 1.00 92.88 175 VAL A O 1
ATOM 1357 N N . ARG A 1 176 ? -1.976 -0.803 12.877 1.00 91.44 176 ARG A N 1
ATOM 1358 C CA . ARG A 1 176 ? -2.574 -2.039 12.356 1.00 91.44 176 ARG A CA 1
ATOM 1359 C C . ARG A 1 176 ? -3.662 -2.654 13.259 1.00 91.44 176 ARG A C 1
ATOM 1361 O O . ARG A 1 176 ? -4.722 -2.972 12.727 1.00 91.44 176 ARG A O 1
ATOM 1368 N N . PRO A 1 177 ? -3.487 -2.783 14.588 1.00 93.25 177 PRO A N 1
ATOM 1369 C CA . PRO A 1 177 ? -4.487 -3.388 15.464 1.00 93.25 177 PRO A CA 1
ATOM 1370 C C . PRO A 1 177 ? -5.816 -2.637 15.500 1.00 93.25 177 PRO A C 1
ATOM 1372 O O . PRO A 1 177 ? -6.822 -3.208 15.895 1.00 93.25 177 PRO A O 1
ATOM 1375 N N . TRP A 1 178 ? -5.841 -1.364 15.109 1.00 95.12 178 TRP A N 1
ATOM 1376 C CA . TRP A 1 178 ? -7.036 -0.528 15.181 1.00 95.12 178 TRP A CA 1
ATOM 1377 C C . TRP A 1 178 ? -7.807 -0.465 13.863 1.00 95.12 178 TRP A C 1
ATOM 1379 O O . TRP A 1 178 ? -8.968 -0.052 13.866 1.00 95.12 178 TRP A O 1
ATOM 1389 N N . VAL A 1 179 ? -7.208 -0.928 12.759 1.00 92.88 179 VAL A N 1
ATOM 1390 C CA . VAL A 1 179 ? -7.794 -0.940 11.405 1.00 92.88 179 VAL A CA 1
ATOM 1391 C C . VAL A 1 179 ? -9.230 -1.486 11.372 1.00 92.88 179 VAL A C 1
ATOM 1393 O O . VAL A 1 179 ? -10.072 -0.839 10.754 1.00 92.88 179 VAL A O 1
ATOM 1396 N N . PRO A 1 180 ? -9.605 -2.576 12.076 1.00 93.38 180 PRO A N 1
ATOM 1397 C CA . PRO A 1 180 ? -10.996 -3.048 12.061 1.00 93.38 180 PRO A CA 1
ATOM 1398 C C . PRO A 1 180 ? -12.033 -2.029 12.568 1.00 93.38 180 PRO A C 1
ATOM 1400 O O . PRO A 1 180 ? -13.190 -2.015 12.127 1.00 93.38 180 PRO A O 1
ATOM 1403 N N . LEU A 1 181 ? -11.639 -1.152 13.495 1.00 93.44 181 LEU A N 1
ATOM 1404 C CA . LEU A 1 181 ? -12.514 -0.126 14.055 1.00 93.44 181 LEU A CA 1
ATOM 1405 C C . LEU A 1 181 ? -12.420 1.195 13.291 1.00 93.44 181 LEU A C 1
ATOM 1407 O O . LEU A 1 181 ? -13.476 1.727 12.937 1.00 93.44 181 LEU A O 1
ATOM 1411 N N . VAL A 1 182 ? -11.206 1.681 13.006 1.00 92.69 182 VAL A N 1
ATOM 1412 C CA . VAL A 1 182 ? -10.973 3.006 12.396 1.00 92.69 182 VAL A CA 1
ATOM 1413 C C . VAL A 1 182 ? -10.912 2.993 10.865 1.00 92.69 182 VAL A C 1
ATOM 1415 O O . VAL A 1 182 ? -11.080 4.034 10.238 1.00 92.69 182 VAL A O 1
ATOM 1418 N N . GLY A 1 183 ? -10.714 1.826 10.250 1.00 92.50 183 GLY A N 1
ATOM 1419 C CA . GLY A 1 183 ? -10.541 1.652 8.807 1.00 92.50 183 GLY A CA 1
ATOM 1420 C C . GLY A 1 183 ? -9.144 2.047 8.334 1.00 92.50 183 GLY A C 1
ATOM 1421 O O . GLY A 1 183 ? -8.374 1.192 7.913 1.00 92.50 183 GLY A O 1
ATOM 1422 N N . HIS A 1 184 ? -8.812 3.329 8.452 1.00 94.00 184 HIS A N 1
ATOM 1423 C CA . HIS A 1 184 ? -7.542 3.904 8.007 1.00 94.00 184 HIS A CA 1
ATOM 1424 C C . HIS A 1 184 ? -6.941 4.810 9.086 1.00 94.00 184 HIS A C 1
ATOM 1426 O O . HIS A 1 184 ? -7.551 5.052 10.131 1.00 94.00 184 HIS A O 1
ATOM 1432 N N . LEU A 1 185 ? -5.733 5.312 8.834 1.00 95.25 185 LEU A N 1
ATOM 1433 C CA . LEU A 1 185 ? -5.076 6.319 9.653 1.00 95.25 185 LEU A CA 1
ATOM 1434 C C . LEU A 1 185 ? -6.002 7.544 9.811 1.00 95.25 185 LEU A C 1
ATOM 1436 O O . LEU A 1 185 ? -6.350 8.175 8.812 1.00 95.25 185 LEU A O 1
ATOM 1440 N N . PRO A 1 186 ? -6.398 7.912 11.044 1.00 94.75 186 PRO A N 1
ATOM 1441 C CA . PRO A 1 186 ? -7.218 9.097 11.265 1.00 94.75 186 PRO A CA 1
ATOM 1442 C C . PRO A 1 186 ? -6.531 10.368 10.753 1.00 94.75 186 PRO A C 1
ATOM 1444 O O . PRO A 1 186 ? -5.350 10.575 11.035 1.00 94.75 186 PRO A O 1
ATOM 1447 N N . ASP A 1 187 ? -7.286 11.260 10.105 1.00 94.81 187 ASP A N 1
ATOM 1448 C CA . ASP A 1 187 ? -6.764 12.517 9.533 1.00 94.81 187 ASP A CA 1
ATOM 1449 C C . ASP A 1 187 ? -5.967 13.353 10.541 1.00 94.81 187 ASP A C 1
ATOM 1451 O O . ASP A 1 187 ? -4.934 13.929 10.215 1.00 94.81 187 ASP A O 1
ATOM 1455 N N . SER A 1 188 ? -6.399 13.363 11.806 1.00 93.94 188 SER A N 1
ATOM 1456 C CA . SER A 1 188 ? -5.721 14.080 12.892 1.00 93.94 188 SER A CA 1
ATOM 1457 C C . SER A 1 188 ? -4.290 13.601 13.165 1.00 93.94 188 SER A C 1
ATOM 1459 O O . SER A 1 188 ? -3.537 14.294 13.843 1.00 93.94 188 SER A O 1
ATOM 1461 N N . LEU A 1 189 ? -3.928 12.402 12.702 1.00 94.94 189 LEU A N 1
ATOM 1462 C CA . LEU A 1 189 ? -2.604 11.803 12.867 1.00 94.94 189 LEU A CA 1
ATOM 1463 C C . LEU A 1 189 ? -1.769 11.847 11.582 1.00 94.94 189 LEU A C 1
ATOM 1465 O O . LEU A 1 189 ? -0.577 11.545 11.651 1.00 94.94 189 LEU A O 1
ATOM 1469 N N . TYR A 1 190 ? -2.353 12.235 10.442 1.00 95.44 190 TYR A N 1
ATOM 1470 C CA . TYR A 1 190 ? -1.670 12.227 9.148 1.00 95.44 190 TYR A CA 1
ATOM 1471 C C . TYR A 1 190 ? -0.382 13.058 9.180 1.00 95.44 190 TYR A C 1
ATOM 1473 O O . TYR A 1 190 ? 0.687 12.516 8.920 1.00 95.44 190 TYR A O 1
ATOM 1481 N N . ASP A 1 191 ? -0.445 14.324 9.604 1.00 94.94 191 ASP A N 1
ATOM 1482 C CA . ASP A 1 191 ? 0.730 15.213 9.635 1.00 94.94 191 ASP A CA 1
ATOM 1483 C C . ASP A 1 191 ? 1.838 14.690 10.573 1.00 94.94 191 ASP A C 1
ATOM 1485 O O . ASP A 1 191 ? 3.038 14.792 10.288 1.00 94.94 191 ASP A O 1
ATOM 1489 N N . ALA A 1 192 ? 1.447 14.088 11.703 1.00 93.44 192 ALA A N 1
ATOM 1490 C CA . ALA A 1 192 ? 2.383 13.512 12.666 1.00 93.44 192 ALA A CA 1
ATOM 1491 C C . ALA A 1 192 ? 3.131 12.308 12.075 1.00 93.44 192 ALA A C 1
ATOM 1493 O O . ALA A 1 192 ? 4.334 12.163 12.296 1.00 93.44 192 ALA A O 1
ATOM 1494 N N . VAL A 1 193 ? 2.439 11.471 11.301 1.00 94.06 193 VAL A N 1
ATOM 1495 C CA . VAL A 1 193 ? 3.043 10.347 10.581 1.00 94.06 193 VAL A CA 1
ATOM 1496 C C . VAL A 1 193 ? 3.874 10.835 9.396 1.00 94.06 193 VAL A C 1
ATOM 1498 O O . VAL A 1 193 ? 5.047 10.473 9.305 1.00 94.06 193 VAL A O 1
ATOM 1501 N N . GLU A 1 194 ? 3.310 11.686 8.530 1.00 94.94 194 GLU A N 1
ATOM 1502 C CA . GLU A 1 194 ? 3.958 12.227 7.326 1.00 94.94 194 GLU A CA 1
ATOM 1503 C C . GLU A 1 194 ? 5.314 12.852 7.677 1.00 94.94 194 GLU A C 1
ATOM 1505 O O . GLU A 1 194 ? 6.332 12.502 7.079 1.00 94.94 194 GLU A O 1
ATOM 1510 N N . SER A 1 195 ? 5.355 13.701 8.709 1.00 93.38 195 SER A N 1
ATOM 1511 C CA . SER A 1 195 ? 6.584 14.372 9.162 1.00 93.38 195 SER A CA 1
ATOM 1512 C C . SER A 1 195 ? 7.697 13.421 9.624 1.00 93.38 195 SER A C 1
ATOM 1514 O O . SER A 1 195 ? 8.875 13.797 9.615 1.00 93.38 195 SER A O 1
ATOM 1516 N N . LYS A 1 196 ? 7.351 12.189 10.014 1.00 91.94 196 LYS A N 1
ATOM 1517 C CA . LYS A 1 196 ? 8.303 11.155 10.428 1.00 91.94 196 LYS A CA 1
ATOM 1518 C C . LYS A 1 196 ? 8.768 10.318 9.240 1.00 91.94 196 LYS A C 1
ATOM 1520 O O . LYS A 1 196 ? 9.972 10.148 9.067 1.00 91.94 196 LYS A O 1
ATOM 1525 N N . ILE A 1 197 ? 7.845 9.851 8.399 1.00 92.44 197 ILE A N 1
ATOM 1526 C CA . ILE A 1 197 ? 8.177 8.960 7.275 1.00 92.44 197 ILE A CA 1
ATOM 1527 C C . ILE A 1 197 ? 8.792 9.685 6.079 1.00 92.44 197 ILE A C 1
ATOM 1529 O O . ILE A 1 197 ? 9.514 9.065 5.312 1.00 92.44 197 ILE A O 1
ATOM 1533 N N . VAL A 1 198 ? 8.570 10.996 5.917 1.00 92.31 198 VAL A N 1
ATOM 1534 C CA . VAL A 1 198 ? 9.143 11.773 4.798 1.00 92.31 198 VAL A CA 1
ATOM 1535 C C . VAL A 1 198 ? 10.674 11.701 4.738 1.00 92.31 198 VAL A C 1
ATOM 1537 O O . VAL A 1 198 ? 11.257 11.776 3.662 1.00 92.31 198 VAL A O 1
ATOM 1540 N N . LYS A 1 199 ? 11.341 11.509 5.883 1.00 87.12 199 LYS A N 1
ATOM 1541 C CA . LYS A 1 199 ? 12.804 11.358 5.953 1.00 87.12 199 LYS A CA 1
ATOM 1542 C C . LYS A 1 199 ? 13.311 10.033 5.378 1.00 87.12 199 LYS A C 1
ATOM 1544 O O . LYS A 1 199 ? 14.500 9.927 5.117 1.00 87.12 199 LYS A O 1
ATOM 1549 N N . HIS A 1 200 ? 12.409 9.075 5.198 1.00 88.44 200 HIS A N 1
ATOM 1550 C CA . HIS A 1 200 ? 12.649 7.718 4.718 1.00 88.44 200 HIS A CA 1
ATOM 1551 C C . HIS A 1 200 ? 11.839 7.455 3.435 1.00 88.44 200 HIS A C 1
ATOM 1553 O O . HIS A 1 200 ? 11.437 6.326 3.164 1.00 88.44 200 HIS A O 1
ATOM 1559 N N . ALA A 1 201 ? 11.525 8.507 2.666 1.00 86.69 201 ALA A N 1
ATOM 1560 C CA . ALA A 1 201 ? 10.641 8.429 1.500 1.00 86.69 201 ALA A CA 1
ATOM 1561 C C . ALA A 1 201 ? 11.192 7.564 0.349 1.00 86.69 201 ALA A C 1
ATOM 1563 O O . ALA A 1 201 ? 10.436 7.206 -0.548 1.00 86.69 201 ALA A O 1
ATOM 1564 N N . ASP A 1 202 ? 12.482 7.228 0.372 1.00 87.06 202 ASP A N 1
ATOM 1565 C CA . ASP A 1 202 ? 13.175 6.328 -0.553 1.00 87.06 202 ASP A CA 1
ATOM 1566 C C . ASP A 1 202 ? 13.359 4.900 0.004 1.00 87.06 202 ASP A C 1
ATOM 1568 O O . ASP A 1 202 ? 13.811 3.999 -0.708 1.00 87.06 202 ASP A O 1
ATOM 1572 N N . GLU A 1 203 ? 12.946 4.643 1.249 1.00 90.06 203 GLU A N 1
ATOM 1573 C CA . GLU A 1 203 ? 13.035 3.333 1.893 1.00 90.06 203 GLU A CA 1
ATOM 1574 C C . GLU A 1 203 ? 11.736 2.536 1.711 1.00 90.06 203 GLU A C 1
ATOM 1576 O O . GLU A 1 203 ? 10.762 2.685 2.453 1.00 90.06 203 GLU A O 1
ATOM 1581 N N . PHE A 1 204 ? 11.725 1.621 0.736 1.00 91.06 204 PHE A N 1
ATOM 1582 C CA . PHE A 1 204 ? 10.532 0.838 0.386 1.00 91.06 204 PHE A CA 1
ATOM 1583 C C . PHE A 1 204 ? 9.901 0.115 1.587 1.00 91.06 204 PHE A C 1
ATOM 1585 O O . PHE A 1 204 ? 8.678 0.076 1.721 1.00 91.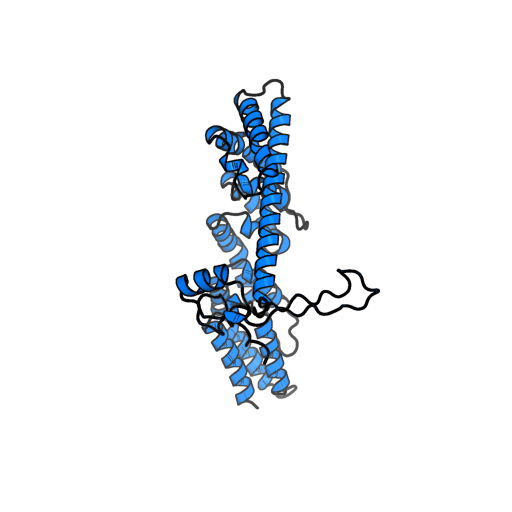06 204 PHE A O 1
ATOM 1592 N N . ALA A 1 205 ? 10.724 -0.456 2.470 1.00 89.38 205 ALA A N 1
ATOM 1593 C CA . ALA A 1 205 ? 10.253 -1.193 3.642 1.00 89.38 205 ALA A CA 1
ATOM 1594 C C . ALA A 1 205 ? 9.520 -0.295 4.653 1.00 89.38 205 ALA A C 1
ATOM 1596 O O . ALA A 1 205 ? 8.567 -0.744 5.281 1.00 89.38 205 ALA A O 1
ATOM 1597 N N . VAL A 1 206 ? 9.920 0.976 4.769 1.00 90.44 206 VAL A N 1
ATOM 1598 C CA . VAL A 1 206 ? 9.275 1.947 5.662 1.00 90.44 206 VAL A CA 1
ATOM 1599 C C . VAL A 1 206 ? 7.974 2.462 5.053 1.00 90.44 206 VAL A C 1
ATOM 1601 O O . VAL A 1 206 ? 7.001 2.653 5.776 1.00 90.44 206 VAL A O 1
ATOM 1604 N N . ILE A 1 207 ? 7.939 2.672 3.732 1.00 92.31 207 ILE A N 1
ATOM 1605 C CA . ILE A 1 207 ? 6.819 3.328 3.040 1.00 92.31 207 ILE A CA 1
ATOM 1606 C C . ILE A 1 207 ? 5.723 2.357 2.594 1.00 92.31 207 ILE A C 1
ATOM 1608 O O . ILE A 1 207 ? 4.541 2.671 2.735 1.00 92.31 207 ILE A O 1
ATOM 1612 N N . SER A 1 208 ? 6.080 1.177 2.080 1.00 93.06 208 SER A N 1
ATOM 1613 C CA . SER A 1 208 ? 5.114 0.222 1.516 1.00 93.06 208 SER A CA 1
ATOM 1614 C C . SER A 1 208 ? 3.956 -0.162 2.449 1.00 93.06 208 SER A C 1
ATOM 1616 O O . SER A 1 208 ? 2.833 -0.234 1.942 1.00 93.06 208 SER A O 1
ATOM 1618 N N . PRO A 1 209 ? 4.130 -0.321 3.779 1.00 91.69 209 PRO A N 1
ATOM 1619 C CA . PRO A 1 209 ? 3.013 -0.696 4.642 1.00 91.69 209 PRO A CA 1
ATOM 1620 C C . PRO A 1 209 ? 1.941 0.388 4.781 1.00 91.69 209 PRO A C 1
ATOM 1622 O O . PRO A 1 209 ? 0.787 0.090 5.081 1.00 91.69 209 PRO A O 1
ATOM 1625 N N . TRP A 1 210 ? 2.298 1.654 4.550 1.00 93.75 210 TRP A N 1
ATOM 1626 C CA . TRP A 1 210 ? 1.363 2.771 4.670 1.00 93.75 210 TRP A CA 1
ATOM 1627 C C . TRP A 1 210 ? 0.339 2.819 3.537 1.00 93.75 210 TRP A C 1
ATOM 1629 O O . TRP A 1 210 ? -0.705 3.442 3.718 1.00 93.75 210 TRP A O 1
ATOM 1639 N N . LYS A 1 211 ? 0.582 2.120 2.417 1.00 93.50 211 LYS A N 1
ATOM 1640 C CA . LYS A 1 211 ? -0.351 2.040 1.282 1.00 93.50 211 LYS A CA 1
ATOM 1641 C C . LYS A 1 211 ? -1.729 1.527 1.700 1.00 93.50 211 LYS A C 1
ATOM 1643 O O . LYS A 1 211 ? -2.734 2.057 1.239 1.00 93.50 211 LYS A O 1
ATOM 1648 N N . ASP A 1 212 ? -1.760 0.516 2.565 1.00 91.06 212 ASP A N 1
ATOM 1649 C CA . ASP A 1 212 ? -3.005 -0.121 3.007 1.00 91.06 212 ASP A CA 1
ATOM 1650 C C . ASP A 1 212 ? -3.573 0.526 4.284 1.00 91.06 212 ASP A C 1
ATOM 1652 O O . ASP A 1 212 ? -4.735 0.314 4.632 1.00 91.06 212 ASP A O 1
ATOM 1656 N N . LEU A 1 213 ? -2.765 1.322 4.995 1.00 93.81 213 LEU A N 1
ATOM 1657 C CA . LEU A 1 213 ? -3.154 1.972 6.251 1.00 93.81 213 LEU A CA 1
ATOM 1658 C C . LEU A 1 213 ? -3.684 3.389 6.063 1.00 93.81 213 LEU A C 1
ATOM 1660 O O . LEU A 1 213 ? -4.523 3.818 6.847 1.00 93.81 213 LEU A O 1
ATOM 1664 N N . MET A 1 214 ? -3.193 4.126 5.072 1.00 95.81 214 MET A N 1
ATOM 1665 C CA . MET A 1 214 ? -3.724 5.439 4.711 1.00 95.81 214 MET A CA 1
ATOM 1666 C C . MET A 1 214 ? -4.987 5.275 3.869 1.00 95.81 214 MET A C 1
ATOM 1668 O O . MET A 1 214 ? -5.128 4.300 3.129 1.00 95.81 214 MET A O 1
ATOM 1672 N N . ASP A 1 215 ? -5.909 6.233 3.951 1.00 95.62 215 ASP A N 1
ATOM 1673 C CA . ASP A 1 215 ? -6.998 6.263 2.978 1.00 95.62 215 ASP A CA 1
ATOM 1674 C C . ASP A 1 215 ? -6.457 6.671 1.587 1.00 95.62 215 ASP A C 1
ATOM 1676 O O . ASP A 1 215 ? -5.372 7.260 1.481 1.00 95.62 215 ASP A O 1
ATOM 1680 N N . PRO A 1 216 ? -7.193 6.395 0.495 1.00 96.31 216 PRO A N 1
ATOM 1681 C CA . PRO A 1 216 ? -6.719 6.681 -0.858 1.00 96.31 216 PRO A CA 1
ATOM 1682 C C . PRO A 1 216 ? -6.294 8.139 -1.100 1.00 96.31 216 PRO A C 1
ATOM 1684 O O . PRO A 1 216 ? -5.357 8.379 -1.860 1.00 96.31 216 PRO A O 1
ATOM 1687 N N . THR A 1 217 ? -6.939 9.109 -0.445 1.00 96.94 217 THR A N 1
ATOM 1688 C CA . THR A 1 217 ? -6.654 10.547 -0.589 1.00 96.94 217 THR A CA 1
ATOM 1689 C C . THR A 1 217 ? -5.357 10.924 0.117 1.00 96.94 217 THR A C 1
ATOM 1691 O O . THR A 1 217 ? -4.520 11.634 -0.453 1.00 96.94 217 THR A O 1
ATOM 1694 N N . GLN A 1 218 ? -5.168 10.436 1.347 1.00 97.44 218 GLN A N 1
ATOM 1695 C CA . GLN A 1 218 ? -3.918 10.580 2.095 1.00 97.44 218 GLN A CA 1
ATOM 1696 C C . GLN A 1 218 ? -2.751 9.951 1.323 1.00 97.44 218 GLN A C 1
ATOM 1698 O O . GLN A 1 218 ? -1.725 10.603 1.119 1.00 97.44 218 GLN A O 1
ATOM 1703 N N . TRP A 1 219 ? -2.922 8.723 0.822 1.00 97.38 219 TRP A N 1
ATOM 1704 C CA . TRP A 1 219 ? -1.885 8.018 0.068 1.00 97.38 219 TRP A CA 1
ATOM 1705 C C . TRP A 1 219 ? -1.513 8.732 -1.236 1.00 97.38 219 TRP A C 1
ATOM 1707 O O . TRP A 1 219 ? -0.331 8.906 -1.547 1.00 97.38 219 TRP A O 1
ATOM 1717 N N . GLU A 1 220 ? -2.505 9.194 -2.001 1.00 96.44 220 GLU A N 1
ATOM 1718 C CA . GLU A 1 220 ? -2.267 9.978 -3.215 1.00 96.44 220 GLU A CA 1
ATOM 1719 C C . GLU A 1 220 ? -1.521 11.282 -2.900 1.00 96.44 220 GLU A C 1
ATOM 1721 O O . GLU A 1 220 ? -0.570 11.650 -3.593 1.00 96.44 220 GLU A O 1
ATOM 1726 N N . THR A 1 221 ? -1.917 11.970 -1.828 1.00 97.25 221 THR A N 1
ATOM 1727 C CA . THR A 1 221 ? -1.269 13.209 -1.389 1.00 97.25 221 THR A CA 1
ATOM 1728 C C . THR A 1 221 ? 0.192 12.967 -1.016 1.00 97.25 221 THR A C 1
ATOM 1730 O O . THR A 1 221 ? 1.071 13.691 -1.493 1.00 97.25 221 THR A O 1
ATOM 1733 N N . TYR A 1 222 ? 0.460 11.934 -0.216 1.00 97.19 222 TYR A N 1
ATOM 1734 C CA . TYR A 1 222 ? 1.806 11.562 0.208 1.00 97.19 222 TYR A CA 1
ATOM 1735 C C . TYR A 1 222 ? 2.689 11.178 -0.984 1.00 97.19 222 TYR A C 1
ATOM 1737 O O . TYR A 1 222 ? 3.774 11.736 -1.179 1.00 97.19 222 TYR A O 1
ATOM 1745 N N . THR A 1 223 ? 2.208 10.261 -1.829 1.00 96.69 223 THR A N 1
ATOM 1746 C CA . THR A 1 223 ? 2.969 9.778 -2.988 1.00 96.69 223 THR A CA 1
ATOM 1747 C C . THR A 1 223 ? 3.286 10.908 -3.955 1.00 96.69 223 THR A C 1
ATOM 1749 O O . THR A 1 223 ? 4.439 11.048 -4.358 1.00 96.69 223 THR A O 1
ATOM 1752 N N . ARG A 1 224 ? 2.316 11.773 -4.270 1.00 96.25 224 ARG A N 1
ATOM 1753 C CA . ARG A 1 224 ? 2.523 12.924 -5.158 1.00 96.25 224 ARG A CA 1
ATOM 1754 C C . ARG A 1 224 ? 3.577 13.895 -4.632 1.00 96.25 224 ARG A C 1
ATOM 1756 O O . ARG A 1 224 ? 4.343 14.435 -5.425 1.00 96.25 224 ARG A O 1
ATOM 1763 N N . ARG A 1 225 ? 3.600 14.145 -3.321 1.00 96.62 225 ARG A N 1
ATOM 1764 C CA . ARG A 1 225 ? 4.527 15.106 -2.705 1.00 96.62 225 ARG A CA 1
ATOM 1765 C C . ARG A 1 225 ? 5.945 14.565 -2.569 1.00 96.62 225 ARG A C 1
ATOM 1767 O O . ARG A 1 225 ? 6.883 15.324 -2.788 1.00 96.62 225 ARG A O 1
ATOM 1774 N N . HIS A 1 226 ? 6.094 13.288 -2.214 1.00 95.50 226 HIS A N 1
ATOM 1775 C CA . HIS A 1 226 ? 7.379 12.759 -1.736 1.00 95.50 226 HIS A CA 1
ATOM 1776 C C . HIS A 1 226 ? 7.926 11.612 -2.588 1.00 95.50 226 HIS A C 1
ATOM 1778 O O . HIS A 1 226 ? 9.115 11.593 -2.890 1.00 95.50 226 HIS A O 1
ATOM 1784 N N . VAL A 1 227 ? 7.066 10.687 -3.026 1.00 95.31 227 VAL A N 1
ATOM 1785 C CA . VAL A 1 227 ? 7.490 9.478 -3.754 1.00 95.31 227 VAL A CA 1
ATOM 1786 C C . VAL A 1 227 ? 7.690 9.760 -5.242 1.00 95.31 227 VAL A C 1
ATOM 1788 O O . VAL A 1 227 ? 8.740 9.437 -5.790 1.00 95.31 227 VAL A O 1
ATOM 1791 N N . LEU A 1 228 ? 6.717 10.392 -5.910 1.00 96.06 228 LEU A N 1
ATOM 1792 C CA . LEU A 1 228 ? 6.782 10.636 -7.355 1.00 96.06 228 LEU A CA 1
ATOM 1793 C C . LEU A 1 228 ? 7.995 11.489 -7.760 1.00 96.06 228 LEU A C 1
ATOM 1795 O O . LEU A 1 228 ? 8.696 11.069 -8.675 1.00 96.06 228 LEU A O 1
ATOM 1799 N N . PRO A 1 229 ? 8.331 12.610 -7.083 1.00 96.19 229 PRO A N 1
ATOM 1800 C CA . PRO A 1 229 ? 9.509 13.396 -7.454 1.00 96.19 229 PRO A CA 1
ATOM 1801 C C . PRO A 1 229 ? 10.815 12.602 -7.348 1.00 96.19 229 PRO A C 1
ATOM 1803 O O . PRO A 1 229 ? 11.728 12.785 -8.157 1.00 96.19 229 PRO A O 1
ATOM 1806 N N . TRP A 1 230 ? 10.906 11.708 -6.360 1.00 95.56 230 TRP A N 1
ATOM 1807 C CA . TRP A 1 230 ? 12.048 10.818 -6.203 1.00 95.56 230 TRP A CA 1
ATOM 1808 C C . TRP A 1 230 ? 12.098 9.753 -7.306 1.00 95.56 230 TRP A C 1
ATOM 1810 O O . TRP A 1 230 ? 13.150 9.598 -7.922 1.00 95.56 230 TRP A O 1
ATOM 1820 N N . LEU A 1 231 ? 10.976 9.096 -7.632 1.00 96.19 231 LEU A N 1
ATOM 1821 C CA . LEU A 1 231 ? 10.898 8.135 -8.743 1.00 96.19 231 LEU A CA 1
ATOM 1822 C C . LEU A 1 231 ? 11.261 8.785 -10.084 1.00 96.19 231 LEU A C 1
ATOM 1824 O O . LEU A 1 231 ? 12.051 8.229 -10.840 1.00 96.19 231 LEU A O 1
ATOM 1828 N N . THR A 1 232 ? 10.748 9.986 -10.362 1.00 97.31 232 THR A N 1
ATOM 1829 C CA . THR A 1 232 ? 11.094 10.758 -11.564 1.00 97.31 232 THR A CA 1
ATOM 1830 C C . THR A 1 232 ? 12.598 11.010 -11.643 1.00 97.31 232 THR A C 1
ATOM 1832 O O . THR A 1 232 ? 13.214 10.786 -12.684 1.00 97.31 232 THR A O 1
ATOM 1835 N N . ARG A 1 233 ? 13.227 11.414 -10.531 1.00 96.56 233 ARG A N 1
ATOM 1836 C CA . ARG A 1 233 ? 14.684 11.595 -10.473 1.00 96.56 233 ARG A CA 1
ATOM 1837 C C . ARG A 1 233 ? 15.438 10.282 -10.684 1.00 96.56 233 ARG A C 1
ATOM 1839 O O . ARG A 1 233 ? 16.423 10.277 -11.414 1.00 96.56 233 ARG A O 1
ATOM 1846 N N . LEU A 1 234 ? 14.958 9.185 -10.103 1.00 95.81 234 LEU A N 1
ATOM 1847 C CA . LEU A 1 234 ? 15.539 7.854 -10.267 1.00 95.81 234 LEU A CA 1
ATOM 1848 C C . LEU A 1 234 ? 15.525 7.412 -11.739 1.00 95.81 234 LEU A C 1
ATOM 1850 O O . LEU A 1 234 ? 16.532 6.915 -12.234 1.00 95.81 234 LEU A O 1
ATOM 1854 N N . VAL A 1 235 ? 14.425 7.647 -12.466 1.00 97.44 235 VAL A N 1
ATOM 1855 C CA . VAL A 1 235 ? 14.360 7.382 -13.914 1.00 97.44 235 VAL A CA 1
ATOM 1856 C C . VAL A 1 235 ? 15.298 8.310 -14.676 1.00 97.44 235 VAL A C 1
ATOM 1858 O O . VAL A 1 235 ? 16.024 7.852 -15.555 1.00 97.44 235 VAL A O 1
ATOM 1861 N N . ARG A 1 236 ? 15.335 9.603 -14.346 1.00 96.94 236 ARG A N 1
ATOM 1862 C CA . ARG A 1 236 ? 16.227 10.569 -15.001 1.00 96.94 236 ARG A CA 1
ATOM 1863 C C . ARG A 1 236 ? 17.700 10.180 -14.889 1.00 96.94 236 ARG A C 1
ATOM 1865 O O . ARG A 1 236 ? 18.425 10.242 -15.877 1.00 96.94 236 ARG A O 1
ATOM 1872 N N . GLU A 1 237 ? 18.126 9.775 -13.699 1.00 95.81 237 GLU A N 1
ATOM 1873 C CA . GLU A 1 237 ? 19.517 9.434 -13.376 1.00 95.81 237 GLU A CA 1
ATOM 1874 C C . GLU A 1 237 ? 19.891 7.996 -13.775 1.00 95.81 237 GLU A C 1
ATOM 1876 O O . GLU A 1 237 ? 21.079 7.681 -13.827 1.00 95.81 237 GLU A O 1
ATOM 1881 N N . LEU A 1 238 ? 18.906 7.146 -14.103 1.00 95.94 238 LEU A N 1
ATOM 1882 C CA . LEU A 1 238 ? 19.121 5.764 -14.532 1.00 95.94 238 LEU A CA 1
ATOM 1883 C C . LEU A 1 238 ? 20.070 5.693 -15.732 1.00 95.94 238 LEU A C 1
ATOM 1885 O O . LEU A 1 238 ? 19.788 6.218 -16.814 1.00 95.94 238 LEU A O 1
ATOM 1889 N N . MET A 1 239 ? 21.154 4.946 -15.556 1.00 93.06 239 MET A N 1
ATOM 1890 C CA . MET A 1 239 ? 22.109 4.663 -16.618 1.00 93.06 239 MET A CA 1
ATOM 1891 C C . MET A 1 239 ? 21.747 3.358 -17.321 1.00 93.06 239 MET A C 1
ATOM 1893 O O . MET A 1 239 ? 21.738 2.300 -16.698 1.00 93.06 239 MET A O 1
ATOM 1897 N N . ILE A 1 240 ? 21.490 3.410 -18.629 1.00 94.19 240 ILE A N 1
ATOM 1898 C CA . ILE A 1 240 ? 21.210 2.223 -19.449 1.00 94.19 240 ILE A CA 1
ATOM 1899 C C . ILE A 1 240 ? 22.482 1.853 -20.213 1.00 94.19 240 ILE A C 1
ATOM 1901 O O . ILE A 1 240 ? 22.914 2.591 -21.097 1.00 94.19 240 ILE A O 1
ATOM 1905 N N . ALA A 1 241 ? 23.092 0.720 -19.864 1.00 89.50 241 ALA A N 1
ATOM 1906 C CA . ALA A 1 241 ? 24.372 0.297 -20.426 1.00 89.50 241 ALA A CA 1
ATOM 1907 C C . ALA A 1 241 ? 24.371 -1.199 -20.800 1.00 89.50 241 ALA A C 1
ATOM 1909 O O . ALA A 1 241 ? 24.539 -2.068 -19.938 1.00 89.50 241 ALA A O 1
ATOM 1910 N N . PRO A 1 242 ? 24.218 -1.535 -22.091 1.00 87.75 242 PRO A N 1
ATOM 1911 C CA . PRO A 1 242 ? 24.496 -2.878 -22.587 1.00 87.75 242 PRO A CA 1
ATOM 1912 C C . PRO A 1 242 ? 26.007 -3.204 -22.573 1.00 87.75 242 PRO A C 1
ATOM 1914 O O . PRO A 1 242 ? 26.835 -2.293 -22.636 1.00 87.75 242 PRO A O 1
ATOM 1917 N N . PRO A 1 243 ? 26.416 -4.489 -22.539 1.00 83.12 243 PRO A N 1
ATOM 1918 C CA . PRO A 1 243 ? 25.586 -5.668 -22.272 1.00 83.12 243 PRO A CA 1
ATOM 1919 C C . PRO A 1 243 ? 25.286 -5.870 -20.780 1.00 83.12 243 PRO A C 1
ATOM 1921 O O . PRO A 1 243 ? 24.338 -6.566 -20.429 1.00 83.12 243 PRO A O 1
ATOM 1924 N N . LYS A 1 244 ? 26.116 -5.312 -19.891 1.00 83.75 244 LYS A N 1
ATOM 1925 C CA . LYS A 1 244 ? 26.048 -5.551 -18.445 1.00 83.75 244 LYS A CA 1
ATOM 1926 C C . LYS A 1 244 ? 25.448 -4.349 -17.733 1.00 83.75 244 LYS A C 1
ATOM 1928 O O . LYS A 1 244 ? 26.156 -3.397 -17.409 1.00 83.75 244 LYS A O 1
ATOM 1933 N N . GLN A 1 245 ? 24.160 -4.457 -17.431 1.00 85.81 245 GLN A N 1
ATOM 1934 C CA . GLN A 1 245 ? 23.463 -3.491 -16.598 1.00 85.81 245 GLN A CA 1
ATOM 1935 C C . GLN A 1 245 ? 23.876 -3.676 -15.130 1.00 85.81 245 GLN A C 1
ATOM 1937 O O . GLN A 1 245 ? 23.587 -4.709 -14.532 1.00 85.81 245 GLN A O 1
ATOM 1942 N N . MET A 1 246 ? 24.569 -2.685 -14.563 1.00 86.12 246 MET A N 1
ATOM 1943 C CA . MET A 1 246 ? 25.021 -2.696 -13.159 1.00 86.12 246 MET A CA 1
ATOM 1944 C C . MET A 1 246 ? 24.223 -1.746 -12.260 1.00 86.12 246 MET A C 1
ATOM 1946 O O . MET A 1 246 ? 24.312 -1.837 -11.039 1.00 86.12 246 MET A O 1
ATOM 1950 N N . ASP A 1 247 ? 23.475 -0.820 -12.858 1.00 89.75 247 ASP A N 1
ATOM 1951 C CA . ASP A 1 247 ? 22.680 0.163 -12.133 1.00 89.75 247 ASP A CA 1
ATOM 1952 C C . ASP A 1 247 ? 21.417 -0.507 -11.541 1.00 89.75 247 ASP A C 1
ATOM 1954 O O . ASP A 1 247 ? 20.618 -1.069 -12.302 1.00 89.75 247 ASP A O 1
ATOM 1958 N N . PRO A 1 248 ? 21.216 -0.472 -10.207 1.00 92.12 248 PRO A N 1
ATOM 1959 C CA . PRO A 1 248 ? 20.073 -1.102 -9.548 1.00 92.12 248 PRO A CA 1
ATOM 1960 C C . PRO A 1 248 ? 18.784 -0.272 -9.640 1.00 92.12 248 PRO A C 1
ATOM 1962 O O . PRO A 1 248 ? 17.722 -0.760 -9.257 1.00 92.12 248 PRO A O 1
ATOM 1965 N N . SER A 1 249 ? 18.845 0.967 -10.139 1.00 93.69 249 SER A N 1
ATOM 1966 C CA . SER A 1 249 ? 17.748 1.940 -10.086 1.00 93.69 249 SER A CA 1
ATOM 1967 C C . SER A 1 249 ? 16.482 1.443 -10.773 1.00 93.69 249 SER A C 1
ATOM 1969 O O . SER A 1 249 ? 15.386 1.706 -10.288 1.00 93.69 249 SER A O 1
ATOM 1971 N N . PHE A 1 250 ? 16.602 0.663 -11.852 1.00 94.06 250 PHE A N 1
ATOM 1972 C CA . PHE A 1 250 ? 15.427 0.090 -12.509 1.00 94.06 250 PHE A CA 1
ATOM 1973 C C . PHE A 1 250 ? 14.759 -1.010 -11.674 1.00 94.06 250 PHE A C 1
ATOM 1975 O O . PHE A 1 250 ? 13.536 -1.069 -11.605 1.00 94.06 250 PHE A O 1
ATOM 1982 N N . HIS A 1 251 ? 15.534 -1.845 -10.976 1.00 93.88 251 HIS A N 1
ATOM 1983 C CA . HIS A 1 251 ? 14.966 -2.822 -10.043 1.00 93.88 251 HIS A CA 1
ATOM 1984 C C . HIS A 1 251 ? 14.245 -2.129 -8.890 1.00 93.88 251 HIS A C 1
ATOM 1986 O O . HIS A 1 251 ? 13.132 -2.521 -8.544 1.00 93.88 251 HIS A O 1
ATOM 1992 N N . THR A 1 252 ? 14.846 -1.070 -8.342 1.00 95.00 252 THR A N 1
ATOM 1993 C CA . THR A 1 252 ? 14.199 -0.222 -7.339 1.00 95.00 252 THR A CA 1
ATOM 1994 C C . THR A 1 252 ? 12.905 0.369 -7.899 1.00 95.00 252 THR A C 1
ATOM 1996 O O . THR A 1 252 ? 11.8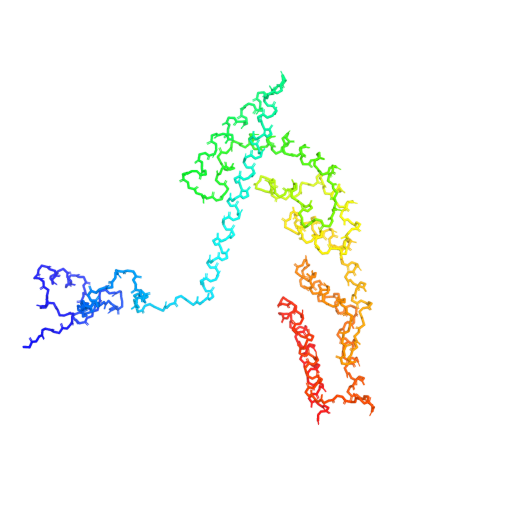54 0.217 -7.291 1.00 95.00 252 THR A O 1
ATOM 1999 N N . LEU A 1 253 ? 12.918 0.950 -9.100 1.00 95.88 253 LEU A N 1
ATOM 2000 C CA . LEU A 1 253 ? 11.716 1.484 -9.747 1.00 95.88 253 LEU A CA 1
ATOM 2001 C C . LEU A 1 253 ? 10.593 0.437 -9.845 1.00 95.88 253 LEU A C 1
ATOM 2003 O O . LEU A 1 253 ? 9.445 0.725 -9.508 1.00 95.88 253 LEU A O 1
ATOM 2007 N N . MET A 1 254 ? 10.930 -0.790 -10.251 1.00 95.75 254 MET A N 1
ATOM 2008 C CA . MET A 1 254 ? 9.970 -1.892 -10.374 1.00 95.75 254 MET A CA 1
ATOM 2009 C C . MET A 1 254 ? 9.484 -2.416 -9.021 1.00 95.75 254 MET A C 1
ATOM 2011 O O . MET A 1 254 ? 8.327 -2.810 -8.907 1.00 95.75 254 MET A O 1
ATOM 2015 N N . GLN A 1 255 ? 10.311 -2.354 -7.974 1.00 95.56 255 GLN A N 1
ATOM 2016 C CA . GLN A 1 255 ? 9.878 -2.634 -6.603 1.00 95.56 255 GLN A CA 1
ATOM 2017 C C . GLN A 1 255 ? 8.801 -1.639 -6.145 1.00 95.56 255 GLN A C 1
ATOM 2019 O O . GLN A 1 255 ? 7.853 -2.028 -5.468 1.00 95.56 255 GLN A O 1
ATOM 2024 N N . TRP A 1 256 ? 8.920 -0.371 -6.543 1.00 96.44 256 TRP A N 1
ATOM 2025 C CA . TRP A 1 256 ? 7.986 0.699 -6.190 1.00 96.44 256 TRP A CA 1
ATOM 2026 C C . TRP A 1 256 ? 6.753 0.787 -7.097 1.00 96.44 256 TRP A C 1
ATOM 2028 O O . TRP A 1 256 ? 5.748 1.371 -6.693 1.00 96.44 256 TRP A O 1
ATOM 2038 N N . ALA A 1 257 ? 6.781 0.197 -8.293 1.00 95.62 257 ALA A N 1
ATOM 2039 C CA . ALA A 1 257 ? 5.671 0.247 -9.246 1.00 95.62 257 ALA A CA 1
ATOM 2040 C C . ALA A 1 257 ? 4.304 -0.184 -8.662 1.00 95.62 257 ALA A C 1
ATOM 2042 O O . ALA A 1 257 ? 3.335 0.534 -8.902 1.00 95.62 257 ALA A O 1
ATOM 2043 N N . PRO A 1 258 ? 4.182 -1.238 -7.824 1.00 95.12 258 PRO A N 1
ATOM 2044 C CA . PRO A 1 258 ? 2.902 -1.609 -7.209 1.00 95.12 258 PRO A CA 1
ATOM 2045 C C . PRO A 1 258 ? 2.335 -0.564 -6.232 1.00 95.12 258 PRO A C 1
ATOM 2047 O O . PRO A 1 258 ? 1.152 -0.605 -5.882 1.00 95.12 258 PRO A O 1
ATOM 2050 N N . LEU A 1 259 ? 3.154 0.377 -5.750 1.00 95.12 259 LEU A N 1
ATOM 2051 C CA . LEU A 1 259 ? 2.738 1.401 -4.790 1.00 95.12 259 LEU A CA 1
ATOM 2052 C C . LEU A 1 259 ? 1.978 2.562 -5.444 1.00 95.12 259 LEU A C 1
ATOM 2054 O O . LEU A 1 259 ? 1.161 3.199 -4.772 1.00 95.12 259 LEU A O 1
ATOM 2058 N N . VAL A 1 260 ? 2.155 2.769 -6.749 1.00 95.00 260 VAL A N 1
ATOM 2059 C CA . VAL A 1 260 ? 1.543 3.857 -7.522 1.00 95.00 260 VAL A CA 1
ATOM 2060 C C . VAL A 1 260 ? 0.662 3.311 -8.654 1.00 95.00 260 VAL A C 1
ATOM 2062 O O . VAL A 1 260 ? 0.848 2.180 -9.097 1.00 95.00 260 VAL A O 1
ATOM 2065 N N . PRO A 1 261 ? -0.325 4.075 -9.152 1.00 95.56 261 PRO A N 1
ATOM 2066 C CA . PRO A 1 261 ? -1.075 3.682 -10.341 1.00 95.56 261 PRO A CA 1
ATOM 2067 C C . PRO A 1 261 ? -0.151 3.459 -11.547 1.00 95.56 261 PRO A C 1
ATOM 2069 O O . PRO A 1 261 ? 0.654 4.333 -11.871 1.00 95.56 261 PRO A O 1
ATOM 2072 N N . ALA A 1 262 ? -0.322 2.337 -12.256 1.00 96.19 262 ALA A N 1
ATOM 2073 C CA . ALA A 1 262 ? 0.501 1.977 -13.418 1.00 96.19 262 ALA A CA 1
ATOM 2074 C C . ALA A 1 262 ? 0.588 3.110 -14.452 1.00 96.19 262 ALA A C 1
ATOM 2076 O O . ALA A 1 262 ? 1.673 3.439 -14.914 1.00 96.19 262 ALA A O 1
ATOM 2077 N N . LYS A 1 263 ? -0.533 3.791 -14.723 1.00 96.38 263 LYS A N 1
ATOM 2078 C CA . LYS A 1 263 ? -0.581 4.940 -15.637 1.00 96.38 263 LYS A CA 1
ATOM 2079 C C . LYS A 1 263 ? 0.392 6.063 -15.253 1.00 96.38 263 LYS A C 1
ATOM 2081 O O . LYS A 1 263 ? 1.004 6.647 -16.134 1.00 96.38 263 LYS A O 1
ATOM 2086 N N . ILE A 1 264 ? 0.549 6.354 -13.958 1.00 96.44 264 ILE A N 1
ATOM 2087 C CA . ILE A 1 264 ? 1.491 7.381 -13.485 1.00 96.44 264 ILE A CA 1
ATOM 2088 C C . ILE A 1 264 ? 2.930 6.921 -13.721 1.00 96.44 264 ILE A C 1
ATOM 2090 O O . ILE A 1 264 ? 3.749 7.700 -14.195 1.00 96.44 264 ILE A O 1
ATOM 2094 N N . MET A 1 265 ? 3.233 5.653 -13.432 1.00 97.31 265 MET A N 1
ATOM 2095 C CA . MET A 1 265 ? 4.560 5.090 -13.684 1.00 97.31 265 MET A CA 1
ATOM 2096 C C . MET A 1 265 ? 4.910 5.105 -15.181 1.00 97.31 265 MET A C 1
ATOM 2098 O O . MET A 1 265 ? 6.017 5.496 -15.536 1.00 97.31 265 MET A O 1
ATOM 2102 N N . VAL A 1 266 ? 3.961 4.757 -16.060 1.00 97.25 266 VAL A N 1
ATOM 2103 C CA . VAL A 1 266 ? 4.132 4.869 -17.520 1.00 97.25 266 VAL A CA 1
ATOM 2104 C C . VAL A 1 266 ? 4.424 6.314 -17.923 1.00 97.25 266 VAL A C 1
ATOM 2106 O O . VAL A 1 266 ? 5.417 6.548 -18.605 1.00 97.25 266 VAL A O 1
ATOM 2109 N N . SER A 1 267 ? 3.645 7.288 -17.439 1.00 97.31 267 SER A N 1
ATOM 2110 C CA . SER A 1 267 ? 3.896 8.704 -17.737 1.00 97.31 267 SER A CA 1
ATOM 2111 C C . SER A 1 267 ? 5.283 9.166 -17.282 1.00 97.31 267 SER A C 1
ATOM 2113 O O . SER A 1 267 ? 5.953 9.861 -18.033 1.00 97.31 267 SER A O 1
ATOM 2115 N N . ILE A 1 268 ? 5.769 8.731 -16.112 1.00 97.75 268 ILE A N 1
ATOM 2116 C CA . ILE A 1 268 ? 7.138 9.048 -15.665 1.00 97.75 268 ILE A CA 1
ATOM 2117 C C . ILE A 1 268 ? 8.185 8.463 -16.627 1.00 97.75 268 ILE A C 1
ATOM 2119 O O . ILE A 1 268 ? 9.150 9.145 -16.969 1.00 97.75 268 ILE A O 1
ATOM 2123 N N . LEU A 1 269 ? 8.013 7.213 -17.072 1.00 97.38 269 LEU A N 1
ATOM 2124 C CA . LEU A 1 269 ? 8.927 6.573 -18.026 1.00 97.38 269 LEU A CA 1
ATOM 2125 C C . LEU A 1 269 ? 8.949 7.306 -19.377 1.00 97.38 269 LEU A C 1
ATOM 2127 O O . LEU A 1 269 ? 10.014 7.452 -19.978 1.00 97.38 269 LEU A O 1
ATOM 2131 N N . GLU A 1 270 ? 7.793 7.765 -19.852 1.00 96.44 270 GLU A N 1
ATOM 2132 C CA . GLU A 1 270 ? 7.665 8.531 -21.094 1.00 96.44 270 GLU A CA 1
ATOM 2133 C C . GLU A 1 270 ? 8.276 9.933 -20.972 1.00 96.44 270 GLU A C 1
ATOM 2135 O O . GLU A 1 270 ? 9.096 10.320 -21.803 1.00 96.44 270 GLU A O 1
ATOM 2140 N N . GLU A 1 271 ? 7.924 10.679 -19.923 1.00 97.06 271 GLU A N 1
ATOM 2141 C CA . GLU A 1 271 ? 8.391 12.052 -19.693 1.00 97.06 271 GLU A CA 1
ATOM 2142 C C . GLU A 1 271 ? 9.910 12.126 -19.487 1.00 97.06 271 GLU A C 1
ATOM 2144 O O . GLU A 1 271 ? 10.561 13.040 -19.991 1.00 97.06 271 GLU A O 1
ATOM 2149 N N . GLU A 1 272 ? 10.498 11.141 -18.803 1.00 97.69 272 GLU A N 1
ATOM 2150 C CA . GLU A 1 272 ? 11.947 11.052 -18.576 1.00 97.69 272 GLU A CA 1
ATOM 2151 C C . GLU A 1 272 ? 12.680 10.269 -19.683 1.00 97.69 272 GLU A C 1
ATOM 2153 O O . GLU A 1 272 ? 13.806 9.790 -19.485 1.00 97.69 272 GLU A O 1
ATOM 2158 N N . LEU A 1 273 ? 12.045 10.131 -20.855 1.00 96.75 273 LEU A N 1
ATOM 2159 C CA . LEU A 1 273 ? 12.618 9.568 -22.082 1.00 96.75 273 LEU A CA 1
ATOM 2160 C C . LEU A 1 273 ? 13.301 8.213 -21.851 1.00 96.75 273 LEU A C 1
ATOM 2162 O O . LEU A 1 273 ? 14.359 7.924 -22.416 1.00 96.75 273 LEU A O 1
ATOM 2166 N N . PHE A 1 274 ? 12.744 7.378 -20.968 1.00 96.75 274 PHE A N 1
ATOM 2167 C CA . PHE A 1 274 ? 13.326 6.076 -20.648 1.00 96.75 274 PHE A CA 1
ATOM 2168 C C . PHE A 1 274 ? 13.426 5.214 -21.906 1.00 96.75 274 PHE A C 1
ATOM 2170 O O . PHE A 1 274 ? 14.494 4.691 -22.213 1.00 96.75 274 PHE A O 1
ATOM 2177 N N . PHE A 1 275 ? 12.327 5.106 -22.656 1.00 95.38 275 PHE A N 1
ATOM 2178 C CA . PHE A 1 275 ? 12.269 4.252 -23.839 1.00 95.38 275 PHE A CA 1
ATOM 2179 C C . PHE A 1 275 ? 13.169 4.753 -24.975 1.00 95.38 275 PHE A C 1
ATOM 2181 O O . PHE A 1 275 ? 13.764 3.929 -25.663 1.00 95.38 275 PHE A O 1
ATOM 2188 N N . ASP A 1 276 ? 13.320 6.070 -25.147 1.00 95.44 276 ASP A N 1
ATOM 2189 C CA . ASP A 1 276 ? 14.221 6.630 -26.164 1.00 95.44 276 ASP A CA 1
ATOM 2190 C C . ASP A 1 276 ? 15.683 6.365 -25.805 1.00 95.44 276 ASP A C 1
ATOM 2192 O O . ASP A 1 276 ? 16.436 5.845 -26.622 1.00 95.44 276 ASP A O 1
ATOM 2196 N N . ARG A 1 277 ? 16.072 6.605 -24.544 1.00 95.69 277 ARG A N 1
ATOM 2197 C CA . ARG A 1 277 ? 17.425 6.279 -24.060 1.00 95.69 277 ARG A CA 1
ATOM 2198 C C . ARG A 1 277 ? 17.716 4.783 -24.129 1.00 95.69 277 ARG A C 1
ATOM 2200 O O . ARG A 1 277 ? 18.847 4.391 -24.408 1.00 95.69 277 ARG A O 1
ATOM 2207 N N . PHE A 1 278 ? 16.710 3.950 -23.873 1.00 95.06 278 PHE A N 1
ATOM 2208 C CA . PHE A 1 278 ? 16.807 2.500 -23.995 1.00 95.06 278 PHE A CA 1
ATOM 2209 C C . PHE A 1 278 ? 17.068 2.073 -25.444 1.00 95.06 278 PHE A C 1
ATOM 2211 O O . PHE A 1 278 ? 17.983 1.289 -25.707 1.00 95.06 278 PHE A O 1
ATOM 2218 N N . GLU A 1 279 ? 16.304 2.628 -26.384 1.00 93.94 279 GLU A N 1
ATOM 2219 C CA . GLU A 1 279 ? 16.461 2.382 -27.815 1.00 93.94 279 GLU A CA 1
ATOM 2220 C C . GLU A 1 279 ? 17.819 2.883 -28.333 1.00 93.94 279 GLU A C 1
ATOM 2222 O O . GLU A 1 279 ? 18.524 2.146 -29.023 1.00 93.94 279 GLU A O 1
ATOM 2227 N N . ASP A 1 280 ? 18.230 4.095 -27.955 1.00 93.56 280 ASP A N 1
ATOM 2228 C CA . ASP A 1 280 ? 19.513 4.689 -28.339 1.00 93.56 280 ASP A CA 1
ATOM 2229 C C . ASP A 1 280 ? 20.702 3.871 -27.829 1.00 93.56 280 ASP A C 1
ATOM 2231 O O . ASP A 1 280 ? 21.649 3.608 -28.579 1.00 93.56 280 ASP A O 1
ATOM 2235 N N . ALA A 1 281 ? 20.646 3.416 -26.573 1.00 93.31 281 ALA A N 1
ATOM 2236 C CA . ALA A 1 281 ? 21.675 2.560 -25.995 1.00 93.31 281 ALA A CA 1
ATOM 2237 C C . ALA A 1 281 ? 21.811 1.245 -26.778 1.00 93.31 281 ALA A C 1
ATOM 2239 O O . ALA A 1 281 ? 22.930 0.817 -27.081 1.00 93.31 281 ALA A O 1
ATOM 2240 N N . LEU A 1 282 ? 20.687 0.631 -27.167 1.00 92.56 282 LEU A N 1
ATOM 2241 C CA . LEU A 1 282 ? 20.705 -0.569 -27.998 1.00 92.56 282 LEU A CA 1
ATOM 2242 C C . LEU A 1 282 ? 21.260 -0.284 -29.397 1.00 92.56 282 LEU A C 1
ATOM 2244 O O . LEU A 1 282 ? 22.133 -1.013 -29.866 1.00 92.56 282 LEU A O 1
ATOM 2248 N N . ARG A 1 283 ? 20.793 0.777 -30.066 1.00 92.19 283 ARG A N 1
ATOM 2249 C CA . ARG A 1 283 ? 21.266 1.162 -31.406 1.00 92.19 283 ARG A CA 1
ATOM 2250 C C . ARG A 1 283 ? 22.773 1.384 -31.416 1.00 92.19 283 ARG A C 1
ATOM 2252 O O . ARG A 1 283 ? 23.456 0.880 -32.307 1.00 92.19 283 ARG A O 1
ATOM 2259 N N . HIS A 1 284 ? 23.296 2.087 -30.413 1.00 91.62 284 HIS A N 1
ATOM 2260 C CA . HIS A 1 284 ? 24.730 2.314 -30.270 1.00 91.62 284 HIS A CA 1
ATOM 2261 C C . HIS A 1 284 ? 25.498 1.001 -30.074 1.00 91.62 284 HIS A C 1
ATOM 2263 O O . HIS A 1 284 ? 26.528 0.786 -30.712 1.00 91.62 284 HIS A O 1
ATOM 2269 N N . TRP A 1 285 ? 24.975 0.088 -29.250 1.00 91.50 285 TRP A N 1
ATOM 2270 C CA . TRP A 1 285 ? 25.596 -1.216 -29.021 1.00 91.50 285 TRP A CA 1
ATOM 2271 C C . TRP A 1 285 ? 25.611 -2.095 -30.283 1.00 91.50 285 TRP A C 1
ATOM 2273 O O . TRP A 1 285 ? 26.650 -2.673 -30.607 1.00 91.50 285 TRP A O 1
ATOM 2283 N N . LEU A 1 286 ? 24.517 -2.122 -31.054 1.00 89.81 286 LEU A N 1
ATOM 2284 C CA . LEU A 1 286 ? 24.421 -2.850 -32.330 1.00 89.81 286 LEU A CA 1
ATOM 2285 C C . LEU A 1 286 ? 25.381 -2.311 -33.405 1.00 89.81 286 LEU A C 1
ATOM 2287 O O . LEU A 1 286 ? 25.835 -3.065 -34.269 1.00 89.81 286 LEU A O 1
ATOM 2291 N N . GLN A 1 287 ? 25.693 -1.015 -33.354 1.00 88.25 287 GLN A N 1
ATOM 2292 C CA . GLN A 1 287 ? 26.576 -0.330 -34.303 1.00 88.25 287 GLN A CA 1
ATOM 2293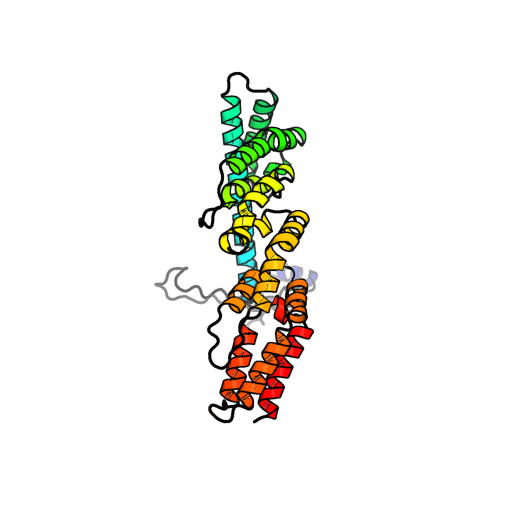 C C . GLN A 1 287 ? 28.041 -0.262 -33.838 1.00 88.25 287 GLN A C 1
ATOM 2295 O O . GLN A 1 287 ? 28.899 0.203 -34.593 1.00 88.25 287 GLN A O 1
ATOM 2300 N N . SER A 1 288 ? 28.359 -0.724 -32.623 1.00 83.25 288 SER A N 1
ATOM 2301 C CA . SER A 1 288 ? 29.718 -0.661 -32.082 1.00 83.25 288 SER A CA 1
ATOM 2302 C C . SER A 1 288 ? 30.665 -1.581 -32.861 1.00 83.25 288 SER A C 1
ATOM 2304 O O . SER A 1 288 ? 30.551 -2.805 -32.817 1.00 83.25 288 SER A O 1
ATOM 2306 N N . GLY A 1 289 ? 31.634 -0.996 -33.574 1.00 70.75 289 GLY A N 1
ATOM 2307 C CA . GLY A 1 289 ? 32.566 -1.741 -34.434 1.00 70.75 289 GLY A CA 1
ATOM 2308 C C . GLY A 1 289 ? 33.484 -2.719 -33.687 1.00 70.75 289 GLY A C 1
ATOM 2309 O O . GLY A 1 289 ? 33.871 -3.742 -34.245 1.00 70.75 289 GLY A O 1
ATOM 2310 N N . ALA A 1 290 ? 33.803 -2.447 -32.418 1.00 61.09 290 ALA A N 1
ATOM 2311 C CA . ALA A 1 290 ? 34.486 -3.382 -31.525 1.00 61.09 290 ALA A CA 1
ATOM 2312 C C . ALA A 1 290 ? 33.497 -3.826 -30.434 1.00 61.09 290 ALA A C 1
ATOM 2314 O O . ALA A 1 290 ? 32.993 -2.993 -29.683 1.00 61.09 290 ALA A O 1
ATOM 2315 N N . GLY A 1 291 ? 33.198 -5.127 -30.357 1.00 71.00 291 GLY A N 1
ATOM 2316 C CA . GLY A 1 291 ? 32.230 -5.666 -29.391 1.00 71.00 291 GLY A CA 1
ATOM 2317 C C . GLY A 1 291 ? 30.764 -5.643 -29.845 1.00 71.00 291 GLY A C 1
ATOM 2318 O O . GLY A 1 291 ? 29.882 -5.615 -28.988 1.00 71.00 291 GLY A O 1
ATOM 2319 N N . LYS A 1 292 ? 30.505 -5.661 -31.165 1.00 82.88 292 LYS A N 1
ATOM 2320 C CA . LYS A 1 292 ? 29.164 -5.875 -31.734 1.00 82.88 292 LYS A CA 1
ATOM 2321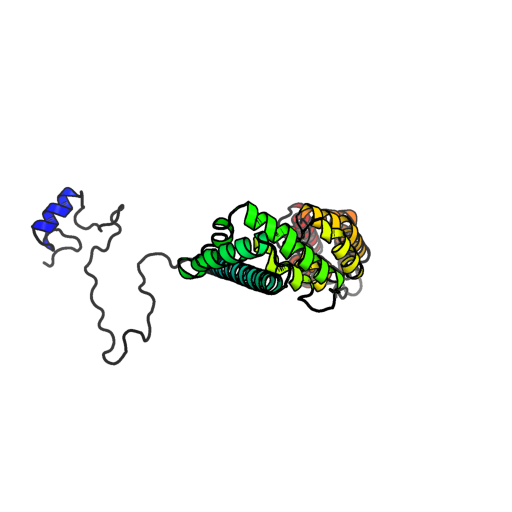 C C . LYS A 1 292 ? 28.555 -7.160 -31.148 1.00 82.88 292 LYS A C 1
ATOM 2323 O O . LYS A 1 292 ? 29.209 -8.203 -31.234 1.00 82.88 292 LYS A O 1
ATOM 2328 N N . PRO A 1 293 ? 27.336 -7.112 -30.593 1.00 88.00 293 PRO A N 1
ATOM 2329 C CA . PRO A 1 293 ? 26.684 -8.309 -30.089 1.00 88.00 293 PRO A CA 1
ATOM 2330 C C . PRO A 1 293 ? 26.191 -9.206 -31.219 1.00 88.00 293 PRO A C 1
ATOM 2332 O O . PRO A 1 293 ? 25.881 -8.747 -32.323 1.00 88.00 293 PRO A O 1
ATOM 2335 N N . SER A 1 294 ? 26.063 -10.492 -30.919 1.00 89.38 294 SER A N 1
ATOM 2336 C CA . SER A 1 294 ? 25.210 -11.377 -31.707 1.00 89.38 294 SER A CA 1
ATOM 2337 C C . SER A 1 294 ? 23.735 -10.980 -31.552 1.00 89.38 294 SER A C 1
ATOM 2339 O O . SER A 1 294 ? 23.337 -10.385 -30.548 1.00 89.38 294 SER A O 1
ATOM 2341 N N . SER A 1 295 ? 22.905 -11.328 -32.540 1.00 87.81 295 SER A N 1
ATOM 2342 C CA . SER A 1 295 ? 21.449 -11.123 -32.458 1.00 87.81 295 SER A CA 1
ATOM 2343 C C . SER A 1 295 ? 20.864 -11.784 -31.198 1.00 87.81 295 SER A C 1
ATOM 2345 O O . SER A 1 295 ? 20.077 -11.168 -30.486 1.00 87.81 295 SER A O 1
ATOM 2347 N N . GLU A 1 296 ? 21.345 -12.979 -30.841 1.00 89.50 296 GLU A N 1
ATOM 2348 C CA . GLU A 1 296 ? 20.920 -13.699 -29.636 1.00 89.50 296 GLU A CA 1
ATOM 2349 C C . GLU A 1 296 ? 21.252 -12.939 -28.340 1.00 89.50 296 GLU A C 1
ATOM 2351 O O . GLU A 1 296 ? 20.398 -12.818 -27.464 1.00 89.50 296 GLU A O 1
ATOM 2356 N N . GLU A 1 297 ? 22.454 -12.365 -28.223 1.00 91.06 297 GLU A N 1
ATOM 2357 C CA . GLU A 1 297 ? 22.843 -11.562 -27.053 1.00 91.06 297 GLU A CA 1
ATOM 2358 C C . GLU A 1 297 ? 22.002 -10.288 -26.920 1.00 91.06 297 GLU A C 1
ATOM 2360 O O . GLU A 1 297 ? 21.588 -9.932 -25.814 1.00 91.06 297 GLU A O 1
ATOM 2365 N N . ALA A 1 298 ? 21.729 -9.608 -28.037 1.00 91.50 298 ALA A N 1
ATOM 2366 C CA . ALA A 1 298 ? 20.906 -8.405 -28.043 1.00 91.50 298 ALA A CA 1
ATOM 2367 C C . ALA A 1 298 ? 19.441 -8.709 -27.678 1.00 91.50 298 ALA A C 1
ATOM 2369 O O . ALA A 1 298 ? 18.870 -8.033 -26.820 1.00 91.50 298 ALA A O 1
ATOM 2370 N N . LEU A 1 299 ? 18.861 -9.779 -28.234 1.00 91.75 299 LEU A N 1
ATOM 2371 C CA . LEU A 1 299 ? 17.517 -10.250 -27.880 1.00 91.75 299 LEU A CA 1
ATOM 2372 C C . LEU A 1 299 ? 17.421 -10.684 -26.413 1.00 91.75 299 LEU A C 1
ATOM 2374 O O . LEU A 1 299 ? 16.438 -10.365 -25.736 1.00 91.75 299 LEU A O 1
ATOM 2378 N N . ALA A 1 300 ? 18.436 -11.384 -25.900 1.00 92.19 300 ALA A N 1
ATOM 2379 C CA . ALA A 1 300 ? 18.494 -11.790 -24.499 1.00 92.19 300 ALA A CA 1
ATOM 2380 C C . ALA A 1 300 ? 18.531 -10.574 -23.563 1.00 92.19 300 ALA A C 1
ATOM 2382 O O . ALA A 1 300 ? 17.832 -10.560 -22.549 1.00 92.19 300 ALA A O 1
ATOM 2383 N N . TRP A 1 301 ? 19.283 -9.529 -23.924 1.00 92.69 301 TRP A N 1
ATOM 2384 C CA . TRP A 1 301 ? 19.320 -8.275 -23.172 1.00 92.69 301 TRP A CA 1
ATOM 2385 C C . TRP A 1 301 ? 17.947 -7.583 -23.152 1.00 92.69 301 TRP A C 1
ATOM 2387 O O . TRP A 1 301 ? 17.440 -7.278 -22.071 1.00 92.69 301 TRP A O 1
ATOM 2397 N N . CYS A 1 302 ? 17.287 -7.423 -24.306 1.00 91.88 302 CYS A N 1
ATOM 2398 C CA . CYS A 1 302 ? 15.937 -6.846 -24.387 1.00 91.88 302 CYS A CA 1
ATOM 2399 C C . CYS A 1 302 ? 14.905 -7.656 -23.587 1.00 91.88 302 CYS A C 1
ATOM 2401 O O . CYS A 1 302 ? 14.097 -7.095 -22.846 1.00 91.88 302 CYS A O 1
ATOM 2403 N N . THR A 1 303 ? 14.962 -8.985 -23.692 1.00 91.94 303 THR A N 1
ATOM 2404 C CA . THR A 1 303 ? 14.090 -9.897 -22.937 1.00 91.94 303 THR A CA 1
ATOM 2405 C C . THR A 1 303 ? 14.324 -9.769 -21.434 1.00 91.94 303 THR A C 1
ATOM 2407 O O . THR A 1 303 ? 13.367 -9.768 -20.662 1.00 91.94 303 THR A O 1
ATOM 2410 N N . GLY A 1 304 ? 15.581 -9.600 -21.012 1.00 92.19 304 GLY A N 1
ATOM 2411 C CA . GLY A 1 304 ? 15.943 -9.335 -19.623 1.00 92.19 304 GLY A CA 1
ATOM 2412 C C . GLY A 1 304 ? 15.213 -8.116 -19.064 1.00 92.19 304 GLY A C 1
ATOM 2413 O O . GLY A 1 304 ? 14.536 -8.237 -18.049 1.00 92.19 304 GLY A O 1
ATOM 2414 N N . TRP A 1 305 ? 15.265 -6.978 -19.760 1.00 92.94 305 TRP A N 1
ATOM 2415 C CA . TRP A 1 305 ? 14.544 -5.763 -19.359 1.00 92.94 305 TRP A CA 1
ATOM 2416 C C . TRP A 1 305 ? 13.026 -5.934 -19.356 1.00 92.94 305 TRP A C 1
ATOM 2418 O O . TRP A 1 305 ? 12.366 -5.520 -18.404 1.00 92.94 305 TRP A O 1
ATOM 2428 N N . LYS A 1 306 ? 12.467 -6.596 -20.376 1.00 92.50 306 LYS A N 1
ATOM 2429 C CA . LYS A 1 306 ? 11.027 -6.884 -20.442 1.00 92.50 306 LYS A CA 1
ATOM 2430 C C . LYS A 1 306 ? 10.550 -7.695 -19.233 1.00 92.50 306 LYS A C 1
ATOM 2432 O O . LYS A 1 306 ? 9.474 -7.423 -18.714 1.00 92.50 306 LYS A O 1
ATOM 2437 N N . ASN A 1 307 ? 11.357 -8.643 -18.760 1.00 92.88 307 ASN A N 1
ATOM 2438 C CA . ASN A 1 307 ? 11.034 -9.485 -17.605 1.00 92.88 307 ASN A CA 1
ATOM 2439 C C . ASN A 1 307 ? 11.121 -8.753 -16.255 1.00 92.88 307 ASN A C 1
ATOM 2441 O O . ASN A 1 307 ? 10.635 -9.280 -15.257 1.00 92.88 307 ASN A O 1
ATOM 2445 N N . LEU A 1 308 ? 11.747 -7.574 -16.204 1.00 93.12 308 LEU A N 1
ATOM 2446 C CA . LEU A 1 308 ? 11.790 -6.747 -14.997 1.00 93.12 308 LEU A CA 1
ATOM 2447 C C . LEU A 1 308 ? 10.522 -5.903 -14.822 1.00 93.12 308 LEU A C 1
ATOM 2449 O O . LEU A 1 308 ? 10.198 -5.541 -13.694 1.00 93.12 308 LEU A O 1
ATOM 2453 N N . LEU A 1 309 ? 9.812 -5.596 -15.911 1.00 94.62 309 LEU A N 1
ATOM 2454 C CA . LEU A 1 309 ? 8.571 -4.824 -15.869 1.00 94.62 309 LEU A CA 1
ATOM 2455 C C . LEU A 1 309 ? 7.474 -5.577 -15.106 1.00 94.62 309 LEU A C 1
ATOM 2457 O O . LEU A 1 309 ? 7.307 -6.788 -15.266 1.00 94.62 309 LEU A O 1
ATOM 2461 N N . THR A 1 310 ? 6.687 -4.855 -14.302 1.00 95.50 310 THR A N 1
ATOM 2462 C CA . THR A 1 310 ? 5.556 -5.472 -13.598 1.00 95.50 310 THR A CA 1
ATOM 2463 C C . THR A 1 310 ? 4.441 -5.873 -14.573 1.00 95.50 310 THR A C 1
ATOM 2465 O O . THR A 1 310 ? 4.313 -5.275 -15.649 1.00 95.50 310 THR A O 1
ATOM 2468 N N . PRO A 1 311 ? 3.591 -6.855 -14.216 1.00 94.25 311 PRO A N 1
ATOM 2469 C CA . PRO A 1 311 ? 2.472 -7.272 -15.060 1.00 94.25 311 PRO A CA 1
ATOM 2470 C C . PRO A 1 311 ? 1.527 -6.124 -15.431 1.00 94.25 311 PRO A C 1
ATOM 2472 O O . PRO A 1 311 ? 1.001 -6.098 -16.538 1.00 94.25 311 PRO A O 1
ATOM 2475 N N . GLU A 1 312 ? 1.329 -5.160 -14.530 1.00 94.38 312 GLU A N 1
ATOM 2476 C CA . GLU A 1 312 ? 0.462 -4.000 -14.748 1.00 94.38 312 GLU A CA 1
ATOM 2477 C C . GLU A 1 312 ? 1.037 -3.043 -15.796 1.00 94.38 312 GLU A C 1
ATOM 2479 O O . GLU A 1 312 ? 0.278 -2.483 -16.582 1.00 94.38 312 GLU A O 1
ATOM 2484 N N . LEU A 1 313 ? 2.364 -2.875 -15.839 1.00 95.25 313 LEU A N 1
ATOM 2485 C CA . LEU A 1 313 ? 3.032 -2.079 -16.874 1.00 95.25 313 LEU A CA 1
ATOM 2486 C C . LEU A 1 313 ? 3.051 -2.812 -18.214 1.00 95.25 313 LEU A C 1
ATOM 2488 O O . LEU A 1 313 ? 2.840 -2.200 -19.253 1.00 95.25 313 LEU A O 1
ATOM 2492 N N . LEU A 1 314 ? 3.257 -4.130 -18.197 1.00 94.69 314 LEU A N 1
ATOM 2493 C CA . LEU A 1 314 ? 3.181 -4.965 -19.398 1.00 94.69 314 LEU A CA 1
ATOM 2494 C C . LEU A 1 314 ? 1.757 -5.101 -19.948 1.00 94.69 314 LEU A C 1
ATOM 2496 O O . LEU A 1 314 ? 1.599 -5.573 -21.067 1.00 94.69 314 LEU A O 1
ATOM 2500 N N . ALA A 1 315 ? 0.724 -4.726 -19.195 1.00 94.88 315 ALA A N 1
ATOM 2501 C CA . ALA A 1 315 ? -0.641 -4.658 -19.705 1.00 94.88 315 ALA A CA 1
ATOM 2502 C C . ALA A 1 315 ? -0.909 -3.377 -20.518 1.00 94.88 315 ALA A C 1
ATOM 2504 O O . ALA A 1 315 ? -1.917 -3.312 -21.221 1.00 94.88 315 ALA A O 1
ATOM 2505 N N . ASP A 1 316 ? -0.034 -2.369 -20.431 1.00 96.19 316 ASP A N 1
ATOM 2506 C CA . ASP A 1 316 ? -0.142 -1.141 -21.213 1.00 96.19 316 ASP A CA 1
ATOM 2507 C C . ASP A 1 316 ? 0.302 -1.373 -22.668 1.00 96.19 316 ASP A C 1
ATOM 2509 O O . ASP A 1 316 ? 1.407 -1.853 -22.945 1.00 96.19 316 ASP A O 1
ATOM 2513 N N . GLU A 1 317 ? -0.572 -1.030 -23.619 1.00 93.75 317 GLU A N 1
ATOM 2514 C CA . GLU A 1 317 ? -0.322 -1.250 -25.048 1.00 93.75 317 GLU A CA 1
ATOM 2515 C C . GLU A 1 317 ? 0.873 -0.436 -25.566 1.00 93.75 317 GLU A C 1
ATOM 2517 O O . GLU A 1 317 ? 1.619 -0.922 -26.420 1.00 93.75 317 GLU A O 1
ATOM 2522 N N . GLY A 1 318 ? 1.085 0.775 -25.042 1.00 93.56 318 GLY A N 1
ATOM 2523 C CA . GLY A 1 318 ? 2.192 1.647 -25.430 1.00 93.56 318 GLY A CA 1
ATOM 2524 C C . GLY A 1 318 ? 3.534 1.082 -24.978 1.00 93.56 318 GLY A C 1
ATOM 2525 O O . GLY A 1 318 ? 4.463 0.964 -25.783 1.00 93.56 318 GLY A O 1
ATOM 2526 N N . VAL A 1 319 ? 3.614 0.641 -23.720 1.00 94.81 319 VAL A N 1
ATOM 2527 C CA . VAL A 1 319 ? 4.807 -0.029 -23.177 1.00 94.81 319 VAL A CA 1
ATOM 2528 C C . VAL A 1 319 ? 5.128 -1.295 -23.971 1.00 94.81 319 VAL A C 1
ATOM 2530 O O . VAL A 1 319 ? 6.273 -1.489 -24.388 1.00 94.81 319 VAL A O 1
ATOM 2533 N N . LEU A 1 320 ? 4.129 -2.144 -24.243 1.00 93.00 320 LEU A N 1
ATOM 2534 C CA . LEU A 1 320 ? 4.324 -3.355 -25.045 1.00 93.00 320 LEU A CA 1
ATOM 2535 C C . LEU A 1 320 ? 4.805 -3.049 -26.463 1.00 93.00 320 LEU A C 1
ATOM 2537 O O . LEU A 1 320 ? 5.730 -3.708 -26.943 1.00 93.00 320 LEU A O 1
ATOM 2541 N N . ALA A 1 321 ? 4.205 -2.061 -27.128 1.00 92.88 321 ALA A N 1
ATOM 2542 C CA . ALA A 1 321 ? 4.604 -1.656 -28.469 1.00 92.88 321 ALA A CA 1
ATOM 2543 C C . ALA A 1 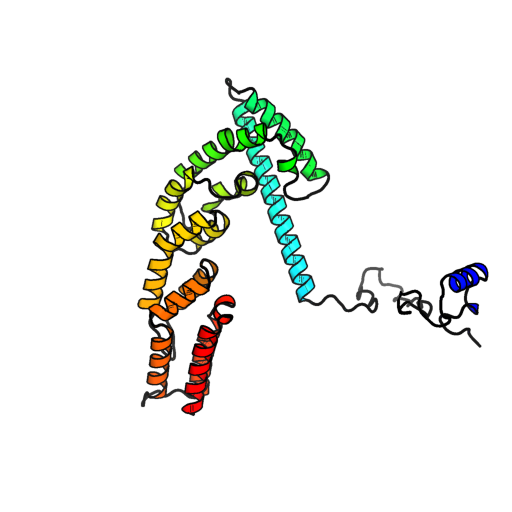321 ? 6.062 -1.178 -28.499 1.00 92.88 321 ALA A C 1
ATOM 2545 O O . ALA A 1 321 ? 6.818 -1.597 -29.374 1.00 92.88 321 ALA A O 1
ATOM 2546 N N . ARG A 1 322 ? 6.489 -0.375 -27.513 1.00 92.75 322 ARG A N 1
ATOM 2547 C CA . ARG A 1 322 ? 7.885 0.080 -27.392 1.00 92.75 322 ARG A CA 1
ATOM 2548 C C . ARG A 1 322 ? 8.841 -1.086 -27.154 1.00 92.75 322 ARG A C 1
ATOM 2550 O O . ARG A 1 322 ? 9.873 -1.154 -27.810 1.00 92.75 322 ARG A O 1
ATOM 2557 N N . MET A 1 323 ? 8.492 -2.038 -26.287 1.00 91.62 323 MET A N 1
ATOM 2558 C CA . MET A 1 323 ? 9.326 -3.226 -26.056 1.00 91.62 323 MET A CA 1
ATOM 2559 C C . MET A 1 323 ? 9.437 -4.123 -27.297 1.00 91.62 323 MET A C 1
ATOM 2561 O O . MET A 1 323 ? 10.517 -4.636 -27.579 1.00 91.62 323 MET A O 1
ATOM 2565 N N . ASN A 1 324 ? 8.351 -4.302 -28.053 1.00 89.19 324 ASN A N 1
ATOM 2566 C CA . ASN A 1 324 ? 8.366 -5.113 -29.273 1.00 89.19 324 ASN A CA 1
ATOM 2567 C C . ASN A 1 324 ? 9.129 -4.418 -30.414 1.00 89.19 324 ASN A C 1
ATOM 2569 O O . ASN A 1 324 ? 9.916 -5.069 -31.090 1.00 89.19 324 ASN A O 1
ATOM 2573 N N . ALA A 1 325 ? 8.991 -3.098 -30.570 1.00 90.00 325 ALA A N 1
ATOM 2574 C CA . ALA A 1 325 ? 9.733 -2.342 -31.581 1.00 90.00 325 ALA A CA 1
ATOM 2575 C C . ALA A 1 325 ? 11.256 -2.468 -31.401 1.00 90.00 325 ALA A C 1
ATOM 2577 O O . ALA A 1 325 ? 12.004 -2.533 -32.373 1.00 90.00 325 ALA A O 1
ATOM 2578 N N . VAL A 1 326 ? 11.724 -2.536 -30.153 1.00 88.06 326 VAL A N 1
ATOM 2579 C CA . VAL A 1 326 ? 13.146 -2.730 -29.850 1.00 88.06 326 VAL A CA 1
ATOM 2580 C C . VAL A 1 326 ? 13.624 -4.138 -30.234 1.00 88.06 326 VAL A C 1
ATOM 2582 O O . VAL A 1 326 ? 14.754 -4.289 -30.689 1.00 88.06 326 VAL A O 1
ATOM 2585 N N . VAL A 1 327 ? 12.766 -5.155 -30.120 1.00 87.06 327 VAL A N 1
ATOM 2586 C CA . VAL A 1 327 ? 13.049 -6.514 -30.616 1.00 87.06 327 VAL A CA 1
ATOM 2587 C C . VAL A 1 327 ? 13.148 -6.520 -32.144 1.00 87.06 327 VAL A C 1
ATOM 2589 O O . VAL A 1 327 ? 14.139 -7.013 -32.682 1.00 87.06 327 VAL A O 1
ATOM 2592 N N . ASP A 1 328 ? 12.207 -5.870 -32.835 1.00 87.75 328 ASP A N 1
ATOM 2593 C CA . ASP A 1 328 ? 12.219 -5.752 -34.301 1.00 87.75 328 ASP A CA 1
ATOM 2594 C C . ASP A 1 328 ? 13.497 -5.055 -34.817 1.00 87.75 328 ASP A C 1
ATOM 2596 O O . ASP A 1 328 ? 14.011 -5.381 -35.890 1.00 87.75 328 ASP A O 1
ATOM 2600 N N . LEU A 1 329 ? 14.055 -4.108 -34.047 1.00 87.38 329 LEU A N 1
ATOM 2601 C CA . LEU A 1 329 ? 15.327 -3.451 -34.373 1.00 87.38 329 LEU A CA 1
ATOM 2602 C C . LEU A 1 329 ? 16.525 -4.401 -34.344 1.00 87.38 329 LEU A C 1
ATOM 2604 O O . LEU A 1 329 ? 17.449 -4.216 -35.137 1.00 87.38 329 LEU A O 1
ATOM 2608 N N . VAL A 1 330 ? 16.530 -5.390 -33.448 1.00 86.62 330 VAL A N 1
ATOM 2609 C CA . VAL A 1 330 ? 17.590 -6.406 -33.397 1.00 86.62 330 VAL A CA 1
ATOM 2610 C C . VAL A 1 330 ? 17.488 -7.328 -34.607 1.00 86.62 330 VAL A C 1
ATOM 2612 O O . VAL A 1 330 ? 18.499 -7.582 -35.264 1.00 86.62 330 VAL A O 1
ATOM 2615 N N . ASP A 1 331 ? 16.273 -7.760 -34.943 1.00 82.62 331 ASP A N 1
ATOM 2616 C CA . ASP A 1 331 ? 16.016 -8.647 -36.081 1.00 82.62 331 ASP A CA 1
ATOM 2617 C C . ASP A 1 331 ? 16.359 -7.980 -37.422 1.00 82.62 331 ASP A C 1
ATOM 2619 O O . ASP A 1 331 ? 16.896 -8.622 -38.321 1.00 82.62 331 ASP A O 1
ATOM 2623 N N . ALA A 1 332 ? 16.130 -6.670 -37.552 1.00 80.56 332 ALA A N 1
ATOM 2624 C CA . ALA A 1 332 ? 16.470 -5.909 -38.755 1.00 80.56 332 ALA A CA 1
ATOM 2625 C C . ALA A 1 332 ? 17.985 -5.692 -38.970 1.00 80.56 332 ALA A C 1
ATOM 2627 O O . ALA A 1 332 ? 18.386 -5.225 -40.038 1.00 80.56 332 ALA A O 1
ATOM 2628 N N . GLN A 1 333 ? 18.822 -5.960 -37.962 1.00 70.62 333 GLN A N 1
ATOM 2629 C CA . GLN A 1 333 ? 20.285 -5.793 -38.007 1.00 70.62 333 GLN A CA 1
ATOM 2630 C C . GLN A 1 333 ? 21.052 -7.131 -38.050 1.00 70.62 333 GLN A C 1
ATOM 2632 O O . GLN A 1 333 ? 22.294 -7.114 -38.061 1.00 70.62 333 GLN A O 1
ATOM 2637 N N . ALA A 1 334 ? 20.326 -8.256 -38.045 1.00 56.53 334 ALA A N 1
ATOM 2638 C CA . ALA A 1 334 ? 20.838 -9.622 -38.176 1.00 56.53 334 ALA A CA 1
ATOM 2639 C C . ALA A 1 334 ? 21.139 -9.987 -39.639 1.00 56.53 334 ALA A C 1
ATOM 2641 O O . ALA A 1 334 ? 22.175 -10.655 -39.861 1.00 56.53 334 ALA A O 1
#

pLDDT: mean 85.43, std 13.37, range [40.25, 97.75]

Sequence (334 aa):
MAPLPGSLASTSPAVAKMLQKWSFKEGSGLGARGQGIVAPVQPTLLHPTTGIGYGERSYQNGLPDKTPVVQEEWRRRCEELARVLQLEEDCCNKTLELLRDMAEEDDSSVETTEALAAVLKSTKVFQEGRTPGMWKATLPSSTLLYIIENVIKPKMAADAREWTPSWDPDCHLWVRPWVPLVGHLPDSLYDAVESKIVKHADEFAVISPWKDLMDPTQWETYTRRHVLPWLTRLVRELMIAPPKQMDPSFHTLMQWAPLVPAKIMVSILEEELFFDRFEDALRHWLQSGAGKPSSEEALAWCTGWKNLLTPELLADEGVLARMNAVVDLVDAQA